Protein AF-A0A941ZIY6-F1 (afdb_monomer_lite)

Sequence (260 aa):
MGDARVDRNGGVALYDSGFYNIGVRPTAEDRGAGATDPWGNPLSYARQYLDKLRGNAVPDAFSINACRFEVPPPGCALGPNPETERVAVDGAFKTPTLRNVSLTRPYFHNGSRLTLEQVVDFYNRGGDRRGPDGDDTTGYVGPDAPNGSTSNLDPDIEVLRPVVEPNALTPKGLMEQQKADLVDFLRHALTDPRVACEQAPFDHPSLPIPNGHAGDRLNVADSDGDGDADDEFISLPAVGAAGRPPAQCLTHDDGSAVTM

Radius of gyration: 23.42 Å; chains: 1; bounding box: 56×56×60 Å

Secondary structure (DSSP, 8-state):
-EEEEE-TTS-EEEEETTEE--SSS-GGG-TTTTPBPTTS-BS-HHHHHHHHHTT---SS-----GGGSSSPPTTGGG---TTTPEEEE-S-EEPPP-TTGGGSPSBSTT--BSSHHHHHHHHHTTSS-BSTTS-B-SS--STTSGGG-S--S-TT------SS-TT-SS-----HHHHHHHHHIIIIIT--HHHHTT-TTS-B--EEEEEEESB-SS-B--SS-SSSPPEEEEEEPPB-TT-S-GGGSPBPTTS-B---

pLDDT: mean 81.32, std 14.45, range [41.91, 98.0]

Foldseek 3Di:
DWAWDQFPVRAIAIEDPQFFDLQQAFLQVDCQQFHADPVRATPFPRSLVLCVLVVHDHPDDDDDQLVPHPDRDDVSNSPDHSVPHHHLGRGGHGDDDLAQVQQDADDDPVRPRLALLVVLVCLQVQHNADDPVRAARNPDDDPPPVPSDSDSGRSPRHNADDPDDPDPPDSRHDDPVRSVVVRCCSFAVRYDLCQQQCAPPSFDAKDKDFPDAPDDPVDADDPVPPPDGHTDTDIDHGAYNHGHDQVRGGDGSVRHGHDD

Structure (mmCIF, N/CA/C/O backbone):
data_AF-A0A941ZIY6-F1
#
_entry.id   AF-A0A941ZIY6-F1
#
loop_
_atom_site.group_PDB
_atom_site.id
_atom_site.type_symbol
_atom_site.label_atom_id
_atom_site.label_alt_id
_atom_site.label_comp_id
_atom_site.label_asym_id
_atom_site.label_entity_id
_atom_site.label_seq_id
_atom_site.pdbx_PDB_ins_code
_atom_site.Cartn_x
_atom_site.Cartn_y
_atom_site.Cartn_z
_atom_site.occupancy
_atom_site.B_iso_or_equiv
_atom_site.auth_seq_id
_atom_site.auth_comp_id
_atom_site.auth_asym_id
_atom_site.auth_atom_id
_atom_site.pdbx_PDB_model_num
ATOM 1 N N . MET A 1 1 ? -3.550 2.450 -17.777 1.00 53.09 1 MET A N 1
ATOM 2 C CA . MET A 1 1 ? -2.987 1.215 -17.193 1.00 53.09 1 MET A CA 1
ATOM 3 C C . MET A 1 1 ? -1.575 1.051 -17.701 1.00 53.09 1 MET A C 1
ATOM 5 O O . MET A 1 1 ? -0.715 1.023 -16.851 1.00 53.09 1 MET A O 1
ATOM 9 N N . GLY A 1 2 ? -1.320 1.115 -19.013 1.00 57.03 2 GLY A N 1
ATOM 10 C CA . GLY A 1 2 ? -0.013 1.539 -19.537 1.00 57.03 2 GLY A CA 1
ATOM 11 C C . GLY A 1 2 ? 0.003 3.039 -19.876 1.00 57.03 2 GLY A C 1
ATOM 12 O O . GLY A 1 2 ? -1.014 3.545 -20.359 1.00 57.03 2 GLY A O 1
ATOM 13 N N . ASP A 1 3 ? 1.113 3.724 -19.614 1.00 60.62 3 ASP A N 1
ATOM 14 C CA . ASP A 1 3 ? 1.428 5.102 -20.034 1.00 60.62 3 ASP A CA 1
ATOM 15 C C . ASP A 1 3 ? 2.911 5.187 -20.443 1.00 60.62 3 ASP A C 1
ATOM 17 O O . ASP A 1 3 ? 3.673 4.267 -20.144 1.00 60.62 3 ASP A O 1
ATOM 21 N N . ALA A 1 4 ? 3.326 6.254 -21.124 1.00 59.94 4 ALA A N 1
ATOM 22 C CA . ALA A 1 4 ? 4.723 6.511 -21.469 1.00 59.94 4 ALA A CA 1
ATOM 23 C C . ALA A 1 4 ? 5.199 7.819 -20.829 1.00 59.94 4 ALA A C 1
ATOM 25 O O . ALA A 1 4 ? 4.575 8.865 -21.021 1.00 59.94 4 ALA A O 1
ATOM 26 N N . ARG A 1 5 ? 6.311 7.765 -20.088 1.00 58.03 5 ARG A N 1
ATOM 27 C CA . ARG A 1 5 ? 6.899 8.921 -19.392 1.00 58.03 5 ARG A CA 1
ATOM 28 C C . ARG A 1 5 ? 8.350 9.134 -19.781 1.00 58.03 5 ARG A C 1
ATOM 30 O O . ARG A 1 5 ? 9.043 8.184 -20.141 1.00 58.03 5 ARG A O 1
ATOM 37 N N . VAL A 1 6 ? 8.794 10.388 -19.681 1.00 56.03 6 VAL A N 1
ATOM 38 C CA . VAL A 1 6 ? 10.216 10.730 -19.752 1.00 56.03 6 VAL A CA 1
ATOM 39 C C . VAL A 1 6 ? 10.856 10.341 -18.422 1.00 56.03 6 VAL A C 1
ATOM 41 O O . VAL A 1 6 ? 10.459 10.846 -17.373 1.00 56.03 6 VAL A O 1
ATOM 44 N N . ASP A 1 7 ? 11.831 9.443 -18.458 1.00 56.16 7 ASP A N 1
ATOM 45 C CA . ASP A 1 7 ? 12.679 9.144 -17.317 1.00 56.16 7 ASP A CA 1
ATOM 46 C C . ASP A 1 7 ? 13.648 10.303 -17.028 1.00 56.16 7 ASP A C 1
ATOM 48 O O . ASP A 1 7 ? 13.812 11.252 -17.799 1.00 56.16 7 ASP A O 1
ATOM 52 N N . ARG A 1 8 ? 14.340 10.228 -15.894 1.00 44.03 8 ARG A N 1
ATOM 53 C CA . ARG A 1 8 ? 15.283 11.267 -15.461 1.00 44.03 8 ARG A CA 1
ATOM 54 C C . ARG A 1 8 ? 16.437 11.525 -16.446 1.00 44.03 8 ARG A C 1
ATOM 56 O O . ARG A 1 8 ? 17.032 12.600 -16.409 1.00 44.03 8 ARG A O 1
ATOM 63 N N . ASN A 1 9 ? 16.749 10.572 -17.323 1.00 49.22 9 ASN A N 1
ATOM 64 C CA . ASN A 1 9 ? 17.809 10.686 -18.324 1.00 49.22 9 ASN A CA 1
ATOM 65 C C . ASN A 1 9 ? 17.293 11.230 -19.668 1.00 49.22 9 ASN A C 1
ATOM 67 O O . ASN A 1 9 ? 18.065 11.335 -20.621 1.00 49.22 9 ASN A O 1
ATOM 71 N N . GLY A 1 10 ? 16.008 11.591 -19.753 1.00 55.28 10 GLY A N 1
ATOM 72 C CA . GLY A 1 10 ? 15.379 12.068 -20.981 1.00 55.28 10 GLY A CA 1
ATOM 73 C C . GLY A 1 10 ? 14.903 10.947 -21.910 1.00 55.28 10 GLY A C 1
ATOM 74 O O . GLY A 1 10 ? 14.491 11.238 -23.034 1.00 55.28 10 GLY A O 1
ATOM 75 N N . GLY A 1 11 ? 14.970 9.684 -21.479 1.00 61.47 11 GLY A N 1
ATOM 76 C CA . GLY A 1 11 ? 14.491 8.527 -22.233 1.00 61.47 11 GLY A CA 1
ATOM 77 C C . GLY A 1 11 ? 12.990 8.327 -22.047 1.00 61.47 11 GLY A C 1
ATOM 78 O O . GLY A 1 11 ? 12.477 8.496 -20.950 1.00 61.47 11 GLY A O 1
ATOM 79 N N . VAL A 1 12 ? 12.267 7.963 -23.105 1.00 66.19 12 VAL A N 1
ATOM 80 C CA . VAL A 1 12 ? 10.857 7.560 -22.980 1.00 66.19 12 VAL A CA 1
ATOM 81 C C . VAL A 1 12 ? 10.809 6.079 -22.616 1.00 66.19 12 VAL A C 1
ATOM 83 O O . VAL A 1 12 ? 11.546 5.275 -23.188 1.00 66.19 12 VAL A O 1
ATOM 86 N N . ALA A 1 13 ? 9.981 5.730 -21.636 1.00 73.56 13 ALA A N 1
ATOM 87 C CA . ALA A 1 13 ? 9.725 4.346 -21.273 1.00 73.56 13 ALA A CA 1
ATOM 88 C C . ALA A 1 13 ? 8.241 4.124 -20.979 1.00 73.56 13 ALA A C 1
ATOM 90 O O . ALA A 1 13 ? 7.529 5.045 -20.571 1.00 73.56 13 ALA A O 1
ATOM 91 N N . LEU A 1 14 ? 7.789 2.885 -21.165 1.00 76.75 14 LEU A N 1
ATOM 92 C CA . LEU A 1 14 ? 6.459 2.433 -20.776 1.00 76.75 14 LEU A CA 1
ATOM 93 C C . LEU A 1 14 ? 6.400 2.118 -19.281 1.00 76.75 14 LEU A C 1
ATOM 95 O O . LEU A 1 14 ? 7.325 1.530 -18.713 1.00 76.75 14 LEU A O 1
ATOM 99 N N . TYR A 1 15 ? 5.270 2.473 -18.677 1.00 74.94 15 TYR A N 1
ATOM 100 C CA . TYR A 1 15 ? 4.992 2.339 -17.253 1.00 74.94 15 TYR A CA 1
ATOM 101 C C . TYR A 1 15 ? 3.583 1.814 -17.003 1.00 74.94 15 TYR A C 1
ATOM 103 O O . TYR A 1 15 ? 2.627 2.222 -17.669 1.00 74.94 15 TYR A O 1
ATOM 111 N N . ASP A 1 16 ? 3.447 1.005 -15.956 1.00 75.88 16 ASP A N 1
ATOM 112 C CA . ASP A 1 16 ? 2.151 0.688 -15.368 1.00 75.88 16 ASP A CA 1
ATOM 113 C C . ASP A 1 16 ? 1.687 1.865 -14.494 1.00 75.88 16 ASP A C 1
ATOM 115 O O . ASP A 1 16 ? 2.165 2.074 -13.380 1.00 75.88 16 ASP A O 1
ATOM 119 N N . SER A 1 17 ? 0.768 2.691 -15.003 1.00 74.38 17 SER A N 1
ATOM 120 C CA . SER A 1 17 ? 0.379 3.938 -14.330 1.00 74.38 17 SER A CA 1
ATOM 121 C C . SER A 1 17 ? -0.168 3.670 -12.926 1.00 74.38 17 SER A C 1
ATOM 123 O O . SER A 1 17 ? -1.174 2.975 -12.765 1.00 74.38 17 SER A O 1
ATOM 125 N N . GLY A 1 18 ? 0.445 4.289 -11.915 1.00 74.19 18 GLY A N 1
ATOM 126 C CA . GLY A 1 18 ? 0.044 4.138 -10.516 1.00 74.19 18 GLY A CA 1
ATOM 127 C C . GLY A 1 18 ? 0.643 2.920 -9.807 1.00 74.19 18 GLY A C 1
ATOM 128 O O . GLY A 1 18 ? 0.322 2.724 -8.636 1.00 74.19 18 GLY A O 1
ATOM 129 N N . PHE A 1 19 ? 1.490 2.138 -10.482 1.00 79.44 19 PHE A N 1
ATOM 130 C CA . PHE A 1 19 ? 2.221 1.005 -9.924 1.00 79.44 19 PHE A CA 1
ATOM 131 C C . PHE A 1 19 ? 3.715 1.321 -9.912 1.00 79.44 19 PHE A C 1
ATOM 133 O O . PHE A 1 19 ? 4.287 1.685 -10.935 1.00 79.44 19 PHE A O 1
ATOM 140 N N . TYR A 1 20 ? 4.338 1.171 -8.746 1.00 78.62 20 TYR A N 1
ATOM 141 C CA . TYR A 1 20 ? 5.732 1.543 -8.529 1.00 78.62 20 TYR A CA 1
ATOM 142 C C . TYR A 1 20 ? 6.504 0.420 -7.844 1.00 78.62 20 TYR A C 1
ATOM 144 O O . TYR A 1 20 ? 6.025 -0.178 -6.873 1.00 78.62 20 TYR A O 1
ATOM 152 N N . ASN A 1 21 ? 7.707 0.126 -8.336 1.00 80.12 21 ASN A N 1
ATOM 153 C CA . ASN A 1 21 ? 8.650 -0.670 -7.568 1.00 80.12 21 ASN A CA 1
ATOM 154 C C . ASN A 1 21 ? 9.300 0.249 -6.531 1.00 80.12 21 ASN A C 1
ATOM 156 O O . ASN A 1 21 ? 10.160 1.064 -6.854 1.00 80.12 21 ASN A O 1
ATOM 160 N N . ILE A 1 22 ? 8.856 0.113 -5.284 1.00 81.50 22 ILE A N 1
ATOM 161 C CA . ILE A 1 22 ? 9.317 0.914 -4.142 1.00 81.50 22 ILE A CA 1
ATOM 162 C C . ILE A 1 22 ? 10.543 0.310 -3.435 1.00 81.50 22 ILE A C 1
ATOM 164 O O . ILE A 1 22 ? 10.934 0.771 -2.365 1.00 81.50 22 ILE A O 1
ATOM 168 N N . GLY A 1 23 ? 11.149 -0.738 -4.007 1.00 80.81 23 GLY A N 1
ATOM 169 C CA . GLY A 1 23 ? 12.408 -1.311 -3.528 1.00 80.81 23 GLY A CA 1
ATOM 170 C C . GLY A 1 23 ? 12.286 -2.114 -2.237 1.00 80.81 23 GLY A C 1
ATOM 171 O O . GLY A 1 23 ? 13.254 -2.207 -1.490 1.00 80.81 23 GLY A O 1
ATOM 172 N N . VAL A 1 24 ? 11.100 -2.645 -1.919 1.00 85.69 24 VAL A N 1
ATOM 173 C CA . VAL A 1 24 ? 10.852 -3.417 -0.680 1.00 85.69 24 VAL A CA 1
ATOM 174 C C . VAL A 1 24 ? 11.590 -4.751 -0.689 1.00 85.69 24 VAL A C 1
ATOM 176 O O . VAL A 1 24 ? 11.990 -5.248 0.360 1.00 85.69 24 VAL A O 1
ATOM 179 N N . ARG A 1 25 ? 11.759 -5.343 -1.869 1.00 81.00 25 ARG A N 1
ATOM 180 C CA . ARG A 1 25 ? 12.548 -6.545 -2.121 1.00 81.00 25 ARG A CA 1
ATOM 181 C C . ARG A 1 25 ? 13.186 -6.403 -3.502 1.00 81.00 25 ARG A C 1
ATOM 183 O O . ARG A 1 25 ? 12.635 -5.697 -4.347 1.00 81.00 25 ARG A O 1
ATOM 190 N N . PRO A 1 26 ? 14.316 -7.076 -3.757 1.00 75.94 26 PRO A N 1
ATOM 191 C CA . PRO A 1 26 ? 14.827 -7.172 -5.111 1.00 75.94 26 PRO A CA 1
ATOM 192 C C . PRO A 1 26 ? 13.803 -7.839 -6.031 1.00 75.94 26 PRO A C 1
ATOM 194 O O . PRO A 1 26 ? 13.164 -8.812 -5.631 1.00 75.94 26 PRO A O 1
ATOM 197 N N . THR A 1 27 ? 13.704 -7.351 -7.264 1.00 72.19 27 THR A N 1
ATOM 198 C CA . THR A 1 27 ? 12.727 -7.788 -8.279 1.00 72.19 27 THR A CA 1
ATOM 199 C C . THR A 1 27 ? 12.741 -9.311 -8.474 1.00 72.19 27 THR A C 1
ATOM 201 O O . THR A 1 27 ? 11.696 -9.946 -8.498 1.00 72.19 27 THR A O 1
ATOM 204 N N . ALA A 1 28 ? 13.926 -9.930 -8.492 1.00 71.06 28 ALA A N 1
ATOM 205 C CA . ALA A 1 28 ? 14.107 -11.384 -8.559 1.00 71.06 28 ALA A CA 1
ATOM 206 C C . ALA A 1 28 ? 13.381 -12.187 -7.472 1.00 71.06 28 ALA A C 1
ATOM 208 O O . ALA A 1 28 ? 12.997 -13.339 -7.669 1.00 71.06 28 ALA A O 1
ATOM 209 N N . GLU A 1 29 ? 13.279 -11.604 -6.281 1.00 77.19 29 GLU A N 1
ATOM 210 C CA . GLU A 1 29 ? 12.768 -12.253 -5.078 1.00 77.19 29 GLU A CA 1
ATOM 211 C C . GLU A 1 29 ? 11.321 -11.851 -4.783 1.00 77.19 29 GLU A C 1
ATOM 213 O O . GLU A 1 29 ? 10.719 -12.372 -3.841 1.00 77.19 29 GLU A O 1
ATOM 218 N N . ASP A 1 30 ? 10.767 -10.931 -5.571 1.00 79.19 30 ASP A N 1
ATOM 219 C CA . ASP A 1 30 ? 9.421 -10.410 -5.431 1.00 79.19 30 ASP A CA 1
ATOM 220 C C . ASP A 1 30 ? 8.593 -10.780 -6.656 1.00 79.19 30 ASP A C 1
ATOM 222 O O . ASP A 1 30 ? 8.624 -10.112 -7.682 1.00 79.19 30 ASP A O 1
ATOM 226 N N . ARG A 1 31 ? 7.816 -11.862 -6.553 1.00 77.06 31 ARG A N 1
ATOM 227 C CA . ARG A 1 31 ? 7.002 -12.335 -7.681 1.00 77.06 31 ARG A CA 1
ATOM 228 C C . ARG A 1 31 ? 5.942 -11.325 -8.130 1.00 77.06 31 ARG A C 1
ATOM 230 O O . ARG A 1 31 ? 5.482 -11.418 -9.260 1.00 77.06 31 ARG A O 1
ATOM 237 N N . GLY A 1 32 ? 5.535 -10.384 -7.275 1.00 74.38 32 GLY A N 1
ATOM 238 C CA . GLY A 1 32 ? 4.644 -9.302 -7.702 1.00 74.38 32 GLY A CA 1
ATOM 239 C C . GLY A 1 32 ? 5.360 -8.264 -8.570 1.00 74.38 32 GLY A C 1
ATOM 240 O O . GLY A 1 32 ? 4.713 -7.557 -9.342 1.00 74.38 32 GLY A O 1
ATOM 241 N N . ALA A 1 33 ? 6.692 -8.214 -8.495 1.00 76.69 33 ALA A N 1
ATOM 242 C CA . ALA A 1 33 ? 7.534 -7.334 -9.280 1.00 76.69 33 ALA A CA 1
ATOM 243 C C . ALA A 1 33 ? 8.011 -8.018 -10.570 1.00 76.69 33 ALA A C 1
ATOM 245 O O . ALA A 1 33 ? 9.100 -8.574 -10.658 1.00 76.69 33 ALA A O 1
ATOM 246 N N . GLY A 1 34 ? 7.147 -8.018 -11.578 1.00 71.06 34 GLY A N 1
ATOM 247 C CA . GLY A 1 34 ? 7.521 -8.360 -12.948 1.00 71.06 34 GLY A CA 1
ATOM 248 C C . GLY A 1 34 ? 7.816 -9.820 -13.211 1.00 71.06 34 GLY A C 1
ATOM 249 O O . GLY A 1 34 ? 8.538 -10.154 -14.156 1.00 71.06 34 GLY A O 1
ATOM 250 N N . ALA A 1 35 ? 7.206 -10.704 -12.425 1.00 76.19 35 ALA A N 1
ATOM 251 C CA . ALA A 1 35 ? 7.164 -12.112 -12.762 1.00 76.19 35 ALA A CA 1
ATOM 252 C C . ALA A 1 35 ? 6.255 -12.387 -13.968 1.00 76.19 35 ALA A C 1
ATOM 254 O O . ALA A 1 35 ? 5.449 -11.561 -14.412 1.00 76.19 35 ALA A O 1
ATOM 255 N N . THR A 1 36 ? 6.393 -13.603 -14.470 1.00 82.38 36 THR A N 1
ATOM 256 C CA . THR A 1 36 ? 5.435 -14.240 -15.359 1.00 82.38 36 THR A CA 1
ATOM 257 C C . THR A 1 36 ? 4.553 -15.196 -14.565 1.00 82.38 36 THR A C 1
ATOM 259 O O . THR A 1 36 ? 4.946 -15.733 -13.524 1.00 82.38 36 THR A O 1
ATOM 262 N N . ASP A 1 37 ? 3.339 -15.406 -15.054 1.00 83.50 37 ASP A N 1
ATOM 263 C CA . ASP A 1 37 ? 2.474 -16.471 -14.574 1.00 83.50 37 ASP A CA 1
ATOM 264 C C . ASP A 1 37 ? 3.031 -17.864 -14.976 1.00 83.50 37 ASP A C 1
ATOM 266 O O . ASP A 1 37 ? 3.973 -17.966 -15.775 1.00 83.50 37 ASP A O 1
ATOM 270 N N . PRO A 1 38 ? 2.472 -18.970 -14.446 1.00 87.50 38 PRO A N 1
ATOM 271 C CA 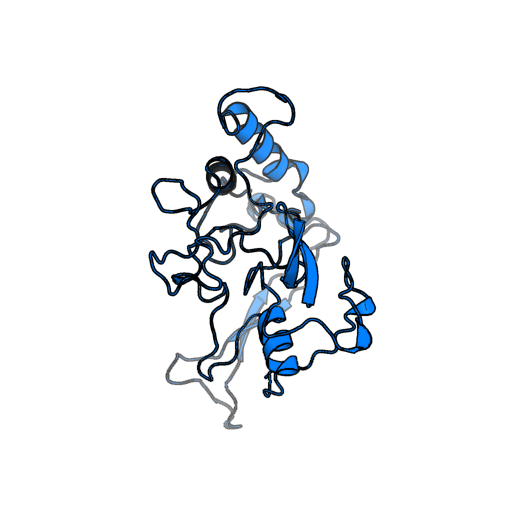. PRO A 1 38 ? 2.884 -20.328 -14.818 1.00 87.50 38 PRO A CA 1
ATOM 272 C C . PRO A 1 38 ? 2.738 -20.682 -16.309 1.00 87.50 38 PRO A C 1
ATOM 274 O O . PRO A 1 38 ? 3.273 -21.703 -16.738 1.00 87.50 38 PRO A O 1
ATOM 277 N N . TRP A 1 39 ? 2.019 -19.871 -17.088 1.00 86.75 39 TRP A N 1
ATOM 278 C CA . TRP A 1 39 ? 1.812 -20.039 -18.527 1.00 86.75 39 TRP A CA 1
ATOM 279 C C . TRP A 1 39 ? 2.747 -19.158 -19.368 1.00 86.75 39 TRP A C 1
ATOM 281 O O . TRP A 1 39 ? 2.703 -19.223 -20.595 1.00 86.75 39 TRP A O 1
ATOM 291 N N . GLY A 1 40 ? 3.628 -18.386 -18.726 1.00 83.44 40 GLY A N 1
ATOM 292 C CA . GLY A 1 40 ? 4.613 -17.532 -19.378 1.00 83.44 40 GLY A CA 1
ATOM 293 C C . GLY A 1 40 ? 4.118 -16.124 -19.707 1.00 83.44 40 GLY A C 1
ATOM 294 O O . GLY A 1 40 ? 4.875 -15.368 -20.312 1.00 83.44 40 GLY A O 1
ATOM 295 N N . ASN A 1 41 ? 2.905 -15.737 -19.303 1.00 84.31 41 ASN A N 1
ATOM 296 C CA . ASN A 1 41 ? 2.412 -14.381 -19.536 1.00 84.31 41 ASN A CA 1
ATOM 297 C C . ASN A 1 41 ? 2.966 -13.422 -18.476 1.00 84.31 41 ASN A C 1
ATOM 299 O O . ASN A 1 41 ? 2.956 -13.756 -17.288 1.00 84.31 41 ASN A O 1
ATOM 303 N N . PRO A 1 42 ? 3.426 -12.220 -18.850 1.00 81.50 42 PRO A N 1
ATOM 304 C CA . PRO A 1 42 ? 3.897 -11.248 -17.874 1.00 81.50 42 PRO A CA 1
ATOM 305 C C . PRO A 1 42 ? 2.747 -10.711 -17.013 1.00 81.50 42 PRO A C 1
ATOM 307 O O . PRO A 1 42 ? 1.676 -10.389 -17.521 1.00 81.50 42 PRO A O 1
ATOM 310 N N . LEU A 1 43 ? 2.993 -10.529 -15.713 1.00 80.81 43 LEU A N 1
ATOM 311 C CA . LEU A 1 43 ? 2.018 -9.920 -14.794 1.00 80.81 43 LEU A CA 1
ATOM 312 C C . LEU A 1 43 ? 1.907 -8.389 -14.947 1.00 80.81 43 LEU A C 1
ATOM 314 O O . LEU A 1 43 ? 1.005 -7.778 -14.383 1.00 80.81 43 LEU A O 1
ATOM 318 N N . SER A 1 44 ? 2.813 -7.759 -15.702 1.00 80.56 44 SER A N 1
ATOM 319 C CA . SER A 1 44 ? 2.799 -6.317 -15.985 1.00 80.56 44 SER A CA 1
ATOM 320 C C . SER A 1 44 ? 1.990 -5.983 -17.231 1.00 80.56 44 SER A C 1
ATOM 322 O O . SER A 1 44 ? 2.193 -6.584 -18.291 1.00 80.56 44 SER A O 1
ATOM 324 N N . TYR A 1 45 ? 1.144 -4.954 -17.134 1.00 82.62 45 TYR A N 1
ATOM 325 C CA . TYR A 1 45 ? 0.349 -4.482 -18.268 1.00 82.62 45 TYR A CA 1
ATOM 326 C C . TYR A 1 45 ? 1.223 -3.871 -19.365 1.00 82.62 45 TYR A C 1
ATOM 328 O O . TYR A 1 45 ? 0.918 -4.042 -20.543 1.00 82.62 45 TYR A O 1
ATOM 336 N N . ALA A 1 46 ? 2.318 -3.195 -19.017 1.00 81.75 46 ALA A N 1
ATOM 337 C CA . ALA A 1 46 ? 3.272 -2.640 -19.969 1.00 81.75 46 ALA A CA 1
ATOM 338 C C . ALA A 1 46 ? 3.943 -3.746 -20.798 1.00 81.75 46 ALA A C 1
ATOM 340 O O . ALA A 1 46 ? 3.991 -3.646 -22.025 1.00 81.75 46 ALA A O 1
ATOM 341 N N . ARG A 1 47 ? 4.388 -4.841 -20.161 1.00 82.81 47 ARG A N 1
ATOM 342 C CA . ARG A 1 47 ? 4.946 -6.000 -20.882 1.00 82.81 47 ARG A CA 1
ATOM 343 C C . ARG A 1 47 ? 3.888 -6.725 -21.713 1.00 82.81 47 ARG A C 1
ATOM 345 O O . ARG A 1 47 ? 4.144 -7.005 -22.881 1.00 82.81 47 ARG A O 1
ATOM 352 N N . GLN A 1 48 ? 2.686 -6.939 -21.171 1.00 86.94 48 GLN A N 1
ATOM 353 C CA . GLN A 1 48 ? 1.578 -7.489 -21.957 1.00 86.94 48 GLN A CA 1
ATOM 354 C C . GLN A 1 48 ? 1.231 -6.587 -23.152 1.00 86.94 48 GLN A C 1
ATOM 356 O O . GLN A 1 48 ? 0.927 -7.076 -24.235 1.00 86.94 48 GLN A O 1
ATOM 361 N N . TYR A 1 49 ? 1.295 -5.260 -23.014 1.00 86.75 49 TYR A N 1
ATOM 362 C CA . TYR A 1 49 ? 1.049 -4.357 -24.137 1.00 86.75 49 TYR A CA 1
ATOM 363 C C . TYR A 1 49 ? 2.089 -4.534 -25.242 1.00 86.75 49 TYR A C 1
ATOM 365 O O . TYR A 1 49 ? 1.709 -4.632 -26.408 1.00 86.75 49 TYR A O 1
ATOM 373 N N . LEU A 1 50 ? 3.372 -4.653 -24.892 1.00 86.06 50 LEU A N 1
ATOM 374 C CA . LEU A 1 50 ? 4.417 -4.947 -25.871 1.00 86.06 50 LEU A CA 1
ATOM 375 C C . LEU A 1 50 ? 4.206 -6.306 -26.548 1.00 86.06 50 LEU A C 1
ATOM 377 O O . LEU A 1 50 ? 4.294 -6.391 -27.770 1.00 86.06 50 LEU A O 1
ATOM 381 N N . ASP A 1 51 ? 3.853 -7.345 -25.792 1.00 87.69 51 ASP A N 1
ATOM 382 C CA . ASP A 1 51 ? 3.553 -8.667 -26.351 1.00 87.69 51 ASP A CA 1
ATOM 383 C C . ASP A 1 51 ? 2.352 -8.631 -27.300 1.00 87.69 51 ASP A C 1
ATOM 385 O O . ASP A 1 51 ? 2.400 -9.202 -28.391 1.00 87.69 51 ASP A O 1
ATOM 389 N N . LYS A 1 52 ? 1.315 -7.865 -26.956 1.00 88.31 52 LYS A N 1
ATOM 390 C CA . LYS A 1 52 ? 0.168 -7.621 -27.834 1.00 88.31 52 LYS A CA 1
ATOM 391 C C . LYS A 1 52 ? 0.570 -6.903 -29.127 1.00 88.31 52 LYS A C 1
ATOM 393 O O . LYS A 1 52 ? 0.059 -7.251 -30.189 1.00 88.31 52 LYS A O 1
ATOM 398 N N . LEU A 1 53 ? 1.489 -5.933 -29.069 1.00 87.06 53 LEU A N 1
ATOM 399 C CA . LEU A 1 53 ? 2.023 -5.253 -30.260 1.00 87.06 53 LEU A CA 1
ATOM 400 C C . LEU A 1 53 ? 2.891 -6.178 -31.128 1.00 87.06 53 LEU A C 1
ATOM 402 O O . LEU A 1 53 ? 2.908 -6.016 -32.346 1.00 87.06 53 LEU A O 1
ATOM 406 N N . ARG A 1 54 ? 3.546 -7.184 -30.532 1.00 88.62 54 ARG A N 1
ATOM 407 C CA . ARG A 1 54 ? 4.239 -8.271 -31.256 1.00 88.62 54 ARG A CA 1
ATOM 408 C C . ARG A 1 54 ? 3.283 -9.296 -31.878 1.00 88.62 54 ARG A C 1
ATOM 410 O O . ARG A 1 54 ? 3.726 -10.177 -32.608 1.00 88.62 54 ARG A O 1
ATOM 417 N N . GLY A 1 55 ? 1.980 -9.183 -31.614 1.00 88.25 55 GLY A N 1
ATOM 418 C CA . GLY A 1 55 ? 0.956 -10.110 -32.096 1.00 88.25 55 GLY A CA 1
ATOM 419 C C . GLY A 1 55 ? 0.759 -11.346 -31.215 1.00 88.25 55 GLY A C 1
ATOM 420 O O . GLY A 1 55 ? 0.064 -12.273 -31.631 1.00 88.25 55 GLY A O 1
ATOM 421 N N . ASN A 1 56 ? 1.334 -11.371 -30.010 1.00 88.50 56 ASN A N 1
ATOM 422 C CA . ASN A 1 56 ? 1.119 -12.452 -29.055 1.00 88.50 56 ASN A CA 1
ATOM 423 C C . ASN A 1 56 ? -0.263 -12.323 -28.398 1.00 88.50 56 ASN A C 1
ATOM 425 O O . ASN A 1 56 ? -0.784 -11.223 -28.187 1.00 88.50 56 ASN A O 1
ATOM 429 N N . ALA A 1 57 ? -0.855 -13.465 -28.049 1.00 87.19 57 ALA A N 1
ATOM 430 C CA . ALA A 1 57 ? -2.037 -13.490 -27.200 1.00 87.19 57 ALA A CA 1
ATOM 431 C C . ALA A 1 57 ? -1.651 -13.069 -25.777 1.00 87.19 57 ALA A C 1
ATOM 433 O O . ALA A 1 57 ? -0.620 -13.497 -25.267 1.00 87.19 57 ALA A O 1
ATOM 434 N N . VAL A 1 58 ? -2.491 -12.251 -25.146 1.00 88.75 58 VAL A N 1
ATOM 435 C CA . VAL A 1 58 ? -2.319 -11.820 -23.755 1.00 88.75 58 VAL A CA 1
ATOM 436 C C . VAL A 1 58 ? -3.574 -12.156 -22.952 1.00 88.75 58 VAL A C 1
ATOM 438 O O . VAL A 1 58 ? -4.672 -12.096 -23.516 1.00 88.75 58 VAL A O 1
ATOM 441 N N . PRO A 1 59 ? -3.432 -12.539 -21.672 1.00 86.38 59 PRO A N 1
ATOM 442 C CA . PRO A 1 59 ? -4.555 -12.974 -20.847 1.00 86.38 59 PRO A CA 1
ATOM 443 C C . PRO A 1 59 ? -5.516 -11.824 -20.519 1.00 86.38 59 PRO A C 1
ATOM 445 O O . PRO A 1 59 ? -6.728 -12.040 -20.486 1.00 86.38 59 PRO A O 1
ATOM 448 N N . ASP A 1 60 ? -5.001 -10.602 -20.332 1.00 84.56 60 ASP A N 1
ATOM 449 C CA . ASP A 1 60 ? -5.817 -9.464 -19.917 1.00 84.56 60 ASP A CA 1
ATOM 450 C C . ASP A 1 60 ? -6.400 -8.680 -21.099 1.00 84.56 60 ASP A C 1
ATOM 452 O O . ASP A 1 60 ? -5.726 -8.285 -22.058 1.00 84.56 60 ASP A O 1
ATOM 456 N N . ALA A 1 61 ? -7.693 -8.374 -21.003 1.00 84.69 61 ALA A N 1
ATOM 457 C CA . ALA A 1 61 ? -8.386 -7.544 -21.976 1.00 84.69 61 ALA A CA 1
ATOM 458 C C . ALA A 1 61 ? -8.193 -6.053 -21.656 1.00 84.69 61 ALA A C 1
ATOM 460 O O . ALA A 1 61 ? -8.862 -5.492 -20.791 1.00 84.69 61 ALA A O 1
ATOM 461 N N . PHE A 1 62 ? -7.318 -5.377 -22.404 1.00 82.69 62 PHE A N 1
ATOM 462 C CA . PHE A 1 62 ? -7.130 -3.925 -22.305 1.00 82.69 62 PHE A CA 1
ATOM 463 C C . PHE A 1 62 ? -7.110 -3.225 -23.672 1.00 82.69 62 PHE A C 1
ATOM 465 O O . PHE A 1 62 ? -6.656 -3.768 -24.688 1.00 82.69 62 PHE A O 1
ATOM 472 N N . SER A 1 63 ? -7.590 -1.978 -23.683 1.00 81.81 63 SER A N 1
ATOM 473 C CA . SER A 1 63 ? -7.546 -1.064 -24.828 1.00 81.81 63 SER A CA 1
ATOM 474 C C . SER A 1 63 ? -6.691 0.145 -24.475 1.00 81.81 63 SER A C 1
ATOM 476 O O . SER A 1 63 ? -7.018 0.899 -23.559 1.00 81.81 63 SER A O 1
ATOM 478 N N . ILE A 1 64 ? -5.604 0.339 -25.215 1.00 82.56 64 ILE A N 1
ATOM 479 C CA . ILE A 1 64 ? -4.646 1.420 -24.995 1.00 82.56 64 ILE A CA 1
ATOM 480 C C . ILE A 1 64 ? -4.691 2.365 -26.191 1.00 82.56 64 ILE A C 1
ATOM 482 O O . ILE A 1 64 ? -4.676 1.930 -27.339 1.00 82.56 64 ILE A O 1
ATOM 486 N N . ASN A 1 65 ? -4.742 3.665 -25.908 1.00 85.50 65 ASN A N 1
ATOM 487 C CA . ASN A 1 65 ? -4.580 4.709 -26.910 1.00 85.50 65 ASN A CA 1
ATOM 488 C C . ASN A 1 65 ? -3.266 5.440 -26.631 1.00 85.50 65 ASN A C 1
ATOM 490 O O . ASN A 1 65 ? -3.227 6.321 -25.774 1.00 85.50 65 ASN A O 1
ATOM 494 N N . ALA A 1 66 ? -2.210 5.082 -27.361 1.00 85.12 66 ALA A N 1
ATOM 495 C CA . ALA A 1 66 ? -0.887 5.668 -27.167 1.00 85.12 66 ALA A CA 1
ATOM 496 C C . ALA A 1 66 ? -0.834 7.173 -27.498 1.00 85.12 66 ALA A C 1
ATOM 498 O O . ALA A 1 66 ? 0.051 7.877 -27.028 1.00 85.12 66 ALA A O 1
ATOM 499 N N . CYS A 1 67 ? -1.813 7.716 -28.234 1.00 85.94 67 CYS A N 1
ATOM 500 C CA . CYS A 1 67 ? -1.929 9.164 -28.444 1.00 85.94 67 CYS A CA 1
ATOM 501 C C . CYS A 1 67 ? -2.402 9.924 -27.195 1.00 85.94 67 CYS A C 1
ATOM 503 O O . CYS A 1 67 ? -2.425 11.152 -27.208 1.00 85.94 67 CYS A O 1
ATOM 505 N N . ARG A 1 68 ? -2.827 9.215 -26.142 1.00 85.81 68 ARG A N 1
ATOM 506 C CA . ARG A 1 68 ? -3.189 9.791 -24.840 1.00 85.81 68 ARG A CA 1
ATOM 507 C C . ARG A 1 68 ? -2.114 9.592 -23.776 1.00 85.81 68 ARG A C 1
ATOM 509 O O . ARG A 1 68 ? -2.386 9.888 -22.616 1.00 85.81 68 ARG A O 1
ATOM 516 N N . PHE A 1 69 ? -0.951 9.067 -24.148 1.00 84.94 69 PHE A N 1
ATOM 517 C CA . PHE A 1 69 ? 0.164 8.987 -23.217 1.00 84.94 69 PHE A CA 1
ATOM 518 C C . PHE A 1 69 ? 0.641 10.382 -22.825 1.00 84.94 69 PHE A C 1
ATOM 520 O O . PHE A 1 69 ? 0.485 11.331 -23.596 1.00 84.94 69 PHE A O 1
ATOM 527 N N . GLU A 1 70 ? 1.222 10.494 -21.633 1.00 80.75 70 GLU A N 1
ATOM 528 C CA . GLU A 1 70 ? 1.867 11.723 -21.166 1.00 80.75 70 GLU A CA 1
ATOM 529 C C . GLU A 1 70 ? 2.937 12.181 -22.167 1.00 80.75 70 GLU A C 1
ATOM 531 O O . GLU A 1 70 ? 3.031 13.367 -22.490 1.00 80.75 70 GLU A O 1
ATOM 536 N N . VAL A 1 71 ? 3.654 11.214 -22.748 1.00 80.88 71 VAL A N 1
ATOM 537 C CA . VAL A 1 71 ? 4.560 11.411 -23.880 1.00 80.88 71 VAL A CA 1
ATOM 538 C C . VAL A 1 71 ? 4.125 10.525 -25.056 1.00 80.88 71 VAL A C 1
ATOM 540 O O . VAL A 1 71 ? 4.496 9.352 -25.122 1.00 80.88 71 VAL A O 1
ATOM 543 N N . PRO A 1 72 ? 3.331 11.046 -26.009 1.00 81.12 72 PRO A N 1
ATOM 544 C CA . PRO A 1 72 ? 2.894 10.265 -27.163 1.00 81.12 72 PRO A CA 1
ATOM 545 C C . PRO A 1 72 ? 4.073 9.876 -28.073 1.00 81.12 72 PRO A C 1
ATOM 547 O O . PRO A 1 72 ? 4.858 10.753 -28.450 1.00 81.12 72 PRO A O 1
ATOM 550 N N . PRO A 1 73 ? 4.190 8.605 -28.504 1.00 78.94 73 PRO A N 1
ATOM 551 C CA . PRO A 1 73 ? 5.242 8.202 -29.429 1.00 78.94 73 PRO A CA 1
ATOM 552 C C . PRO A 1 73 ? 5.000 8.776 -30.840 1.00 78.94 73 PRO A C 1
ATOM 554 O O . PRO A 1 73 ? 3.849 9.035 -31.223 1.00 78.94 73 PRO A O 1
ATOM 557 N N . PRO A 1 74 ? 6.055 8.951 -31.662 1.00 80.06 74 PRO A N 1
ATOM 558 C CA . PRO A 1 74 ? 5.904 9.328 -33.065 1.00 80.06 74 PRO A CA 1
ATOM 559 C C . PRO A 1 74 ? 4.990 8.340 -33.798 1.00 80.06 74 PRO A C 1
ATOM 561 O O . PRO A 1 74 ? 5.231 7.138 -33.787 1.00 80.06 74 PRO A O 1
ATOM 564 N N . GLY A 1 75 ? 3.926 8.834 -34.437 1.00 80.62 75 GLY A N 1
ATOM 565 C CA . GLY A 1 75 ? 2.949 7.951 -35.081 1.00 80.62 75 GLY A CA 1
ATOM 566 C C . GLY A 1 75 ? 2.092 7.163 -34.086 1.00 80.62 75 GLY A C 1
ATOM 567 O O . GLY A 1 75 ? 1.738 6.026 -34.370 1.00 80.62 75 GLY A O 1
ATOM 568 N N . CYS A 1 76 ? 1.724 7.775 -32.955 1.00 81.50 76 CYS A N 1
ATOM 569 C CA . CYS A 1 76 ? 0.978 7.196 -31.828 1.00 81.50 76 CYS A CA 1
ATOM 570 C C . CYS A 1 76 ? -0.240 6.307 -32.157 1.00 81.50 76 CYS A C 1
ATOM 572 O O . CYS A 1 76 ? -0.630 5.491 -31.328 1.00 81.50 76 CYS A O 1
ATOM 574 N N . ALA A 1 77 ? -0.829 6.409 -33.351 1.00 80.56 77 ALA A N 1
ATOM 575 C CA . ALA A 1 77 ? -1.857 5.479 -33.822 1.00 80.56 77 ALA A CA 1
ATOM 576 C C . ALA A 1 77 ? -1.349 4.028 -33.969 1.00 80.56 77 ALA A C 1
ATOM 578 O O . ALA A 1 77 ? -2.141 3.096 -33.865 1.00 80.56 77 ALA A O 1
ATOM 579 N N . LEU A 1 78 ? -0.046 3.842 -34.200 1.00 76.81 78 LEU A N 1
ATOM 580 C CA . LEU A 1 78 ? 0.621 2.542 -34.318 1.00 76.81 78 LEU A CA 1
ATOM 581 C C . LEU A 1 78 ? 1.096 1.990 -32.963 1.00 76.81 78 LEU A C 1
ATOM 583 O O . LEU A 1 78 ? 1.430 0.813 -32.873 1.00 76.81 78 LEU A O 1
ATOM 587 N N . GLY A 1 79 ? 1.088 2.814 -31.912 1.00 79.12 79 GLY A N 1
ATOM 588 C CA . GLY A 1 79 ? 1.702 2.477 -30.628 1.00 79.12 79 GLY A CA 1
ATOM 589 C C . GLY A 1 79 ? 3.235 2.615 -30.628 1.00 79.12 79 GLY A C 1
ATOM 590 O O . GLY A 1 79 ? 3.826 2.986 -31.644 1.00 79.12 79 GLY A O 1
ATOM 591 N N . PRO A 1 80 ? 3.881 2.380 -29.473 1.00 82.62 80 PRO A N 1
ATOM 592 C CA . PRO A 1 80 ? 5.339 2.341 -29.352 1.00 82.62 80 PRO A CA 1
ATOM 593 C C . PRO A 1 80 ? 5.932 1.144 -30.113 1.00 82.62 80 PRO A C 1
ATOM 595 O O . PRO A 1 80 ? 5.236 0.172 -30.400 1.00 82.62 80 PRO A O 1
ATOM 598 N N . ASN A 1 81 ? 7.230 1.187 -30.424 1.00 82.81 81 ASN A N 1
ATOM 599 C CA . ASN A 1 81 ? 7.905 0.061 -31.072 1.00 82.81 81 ASN A CA 1
ATOM 600 C C . ASN A 1 81 ? 8.282 -1.009 -30.028 1.00 82.81 81 ASN A C 1
ATOM 602 O O . ASN A 1 81 ? 9.176 -0.753 -29.220 1.00 82.81 81 ASN A O 1
ATOM 606 N N . PRO A 1 82 ? 7.692 -2.219 -30.059 1.00 82.06 82 PRO A N 1
ATOM 607 C CA . PRO A 1 82 ? 7.951 -3.234 -29.041 1.00 82.06 82 PRO A CA 1
ATOM 608 C C . PRO A 1 82 ? 9.382 -3.779 -29.025 1.00 82.06 82 PRO A C 1
ATOM 610 O O . PRO A 1 82 ? 9.770 -4.410 -28.046 1.00 82.06 82 PRO A O 1
ATOM 613 N N . GLU A 1 83 ? 10.177 -3.538 -30.066 1.00 81.69 83 GLU A N 1
ATOM 614 C CA . GLU A 1 83 ? 11.568 -4.003 -30.140 1.00 81.69 83 GLU A CA 1
ATOM 615 C C . GLU A 1 83 ? 12.574 -3.004 -29.554 1.00 81.69 83 GLU A C 1
ATOM 617 O O . GLU A 1 83 ? 13.715 -3.364 -29.278 1.00 81.69 83 GLU A O 1
ATOM 622 N N . THR A 1 84 ? 12.178 -1.741 -29.379 1.00 76.19 84 THR A N 1
ATOM 623 C CA . THR A 1 84 ? 13.085 -0.673 -28.919 1.00 76.19 84 THR A CA 1
ATOM 624 C C . THR A 1 84 ? 12.580 0.068 -27.691 1.00 76.19 84 THR A C 1
ATOM 626 O O . THR A 1 84 ? 13.357 0.770 -27.050 1.00 76.19 84 THR A O 1
ATOM 629 N N . GLU A 1 85 ? 11.290 -0.037 -27.379 1.00 76.62 85 GLU A N 1
ATOM 630 C CA . GLU A 1 85 ? 10.698 0.653 -26.243 1.00 76.62 85 GLU A CA 1
ATOM 631 C C . GLU A 1 85 ? 11.117 -0.012 -24.930 1.00 76.62 85 GLU A C 1
ATOM 633 O O . GLU A 1 85 ? 10.941 -1.216 -24.726 1.00 76.62 85 GLU A O 1
ATOM 638 N N . ARG A 1 86 ? 11.654 0.791 -24.013 1.00 73.19 86 ARG A N 1
ATOM 639 C CA . ARG A 1 86 ? 12.000 0.336 -22.669 1.00 73.19 86 ARG A CA 1
ATOM 640 C C . ARG A 1 86 ? 10.735 0.245 -21.813 1.00 73.19 86 ARG A C 1
ATOM 642 O O . ARG A 1 86 ? 9.898 1.139 -21.845 1.00 73.19 86 ARG A O 1
ATOM 649 N N . VAL A 1 87 ? 10.639 -0.784 -20.973 1.00 72.69 87 VAL A N 1
ATOM 650 C CA . VAL A 1 87 ? 9.714 -0.808 -19.825 1.00 72.69 87 VAL A CA 1
ATOM 651 C C . VAL A 1 87 ? 10.507 -0.406 -18.589 1.00 72.69 87 VAL A C 1
ATOM 653 O O . VAL A 1 87 ? 11.549 -1.004 -18.315 1.00 72.69 87 VAL A O 1
ATOM 656 N N . ALA A 1 88 ? 10.073 0.640 -17.893 1.00 63.56 88 ALA A N 1
ATOM 657 C CA . ALA A 1 88 ? 10.827 1.192 -16.767 1.00 63.56 88 ALA A CA 1
ATOM 658 C C . ALA A 1 88 ? 10.380 0.669 -15.399 1.00 63.56 88 ALA A C 1
ATOM 660 O O . ALA A 1 88 ? 11.211 0.607 -14.499 1.00 63.56 88 ALA A O 1
ATOM 661 N N . VAL A 1 89 ? 9.112 0.278 -15.256 1.00 64.06 89 VAL A N 1
ATOM 662 C CA . VAL A 1 89 ? 8.599 -0.458 -14.094 1.00 64.06 89 VAL A CA 1
ATOM 663 C C . VAL A 1 89 ? 7.781 -1.617 -14.635 1.00 64.06 89 VAL A C 1
ATOM 665 O O . VAL A 1 89 ? 6.770 -1.408 -15.304 1.00 64.06 89 VAL A O 1
ATOM 668 N N . ASP A 1 90 ? 8.251 -2.835 -14.400 1.00 63.53 90 ASP A N 1
ATOM 669 C CA . ASP A 1 90 ? 7.782 -4.021 -15.116 1.00 63.53 90 ASP A CA 1
ATOM 670 C C . ASP A 1 90 ? 6.966 -4.998 -14.272 1.00 63.53 90 ASP A C 1
ATOM 672 O O . ASP A 1 90 ? 6.907 -6.179 -14.588 1.00 63.53 90 ASP A O 1
ATOM 676 N N . GLY A 1 91 ? 6.282 -4.482 -13.259 1.00 60.28 91 GLY A N 1
ATOM 677 C CA . GLY A 1 91 ? 5.450 -5.201 -12.307 1.00 60.28 91 GLY A CA 1
ATOM 678 C C . GLY A 1 91 ? 5.761 -4.653 -10.925 1.00 60.28 91 GLY A C 1
ATOM 679 O O . GLY A 1 91 ? 6.916 -4.456 -10.550 1.00 60.28 91 GLY A O 1
ATOM 680 N N . ALA A 1 92 ? 4.716 -4.256 -10.221 1.00 73.56 92 ALA A N 1
ATOM 681 C CA . ALA A 1 92 ? 4.855 -3.343 -9.109 1.00 73.56 92 ALA A CA 1
ATOM 682 C C . ALA A 1 92 ? 3.572 -3.297 -8.287 1.00 73.56 92 ALA A C 1
ATOM 684 O O . ALA A 1 92 ? 2.578 -3.954 -8.597 1.00 73.56 92 ALA A O 1
ATOM 685 N N . PHE A 1 93 ? 3.586 -2.488 -7.234 1.00 81.25 93 PHE A N 1
ATOM 686 C CA . PHE A 1 93 ? 2.456 -2.346 -6.336 1.00 81.25 93 PHE A CA 1
ATOM 687 C C . PHE A 1 93 ? 1.842 -0.970 -6.494 1.00 81.25 93 PHE A C 1
ATOM 689 O O . PHE A 1 93 ? 2.536 0.034 -6.672 1.00 81.25 93 PHE A O 1
ATOM 696 N N . LYS A 1 94 ? 0.513 -0.929 -6.428 1.00 83.88 94 LYS A N 1
ATOM 697 C CA . LYS A 1 94 ? -0.207 0.333 -6.405 1.00 83.88 94 LYS A CA 1
ATOM 698 C C . LYS A 1 94 ? 0.190 1.113 -5.156 1.00 83.88 94 LYS A C 1
ATOM 700 O O . LYS A 1 94 ? 0.125 0.562 -4.057 1.00 83.88 94 LYS A O 1
ATOM 705 N N . THR A 1 95 ? 0.525 2.392 -5.309 1.00 83.00 95 THR A N 1
ATOM 706 C CA . THR A 1 95 ? 0.796 3.253 -4.150 1.00 83.00 95 THR A CA 1
ATOM 707 C C . THR A 1 95 ? -0.457 3.343 -3.272 1.00 83.00 95 THR A C 1
ATOM 709 O O . THR A 1 95 ? -1.508 3.783 -3.759 1.00 83.00 95 THR A O 1
ATOM 712 N N . PRO A 1 96 ? -0.396 2.915 -1.997 1.00 87.62 96 PRO A N 1
ATOM 713 C CA . PRO A 1 96 ? -1.538 2.999 -1.101 1.00 87.62 96 PRO A CA 1
ATOM 714 C C . PRO A 1 96 ? -1.790 4.450 -0.674 1.00 87.62 96 PRO A C 1
ATOM 716 O O . PRO A 1 96 ? -0.907 5.306 -0.712 1.00 87.62 96 PRO A O 1
ATOM 719 N N . THR A 1 97 ? -3.011 4.728 -0.222 1.00 92.00 97 THR A N 1
ATOM 720 C CA . THR A 1 97 ? -3.293 5.957 0.532 1.00 92.00 97 THR A CA 1
ATOM 721 C C . THR A 1 97 ? -2.605 5.903 1.898 1.00 92.00 97 THR A C 1
ATOM 723 O O . THR A 1 97 ? -2.498 4.834 2.491 1.00 92.00 97 THR A O 1
ATOM 726 N N . LEU A 1 98 ? -2.176 7.059 2.412 1.00 95.56 98 LEU A N 1
ATOM 727 C CA . LEU A 1 98 ? -1.580 7.180 3.750 1.00 95.56 98 LEU A CA 1
ATOM 728 C C . LEU A 1 98 ? -2.590 7.605 4.830 1.00 95.56 98 LEU A C 1
ATOM 730 O O . LEU A 1 98 ? -2.227 7.766 5.992 1.00 95.56 98 LEU A O 1
ATOM 734 N N . ARG A 1 99 ? -3.867 7.795 4.475 1.00 96.31 99 ARG A N 1
ATOM 735 C CA . ARG A 1 99 ? -4.921 8.048 5.472 1.00 96.31 99 ARG A CA 1
ATOM 736 C C . ARG A 1 99 ? -5.113 6.814 6.348 1.00 96.31 99 ARG A C 1
ATOM 738 O O . ARG A 1 99 ? -5.254 5.715 5.819 1.00 96.31 99 ARG A O 1
ATOM 745 N N . ASN A 1 100 ? -5.169 7.021 7.661 1.00 97.06 100 ASN A N 1
ATOM 746 C CA . ASN A 1 100 ? -5.269 5.984 8.690 1.00 97.06 100 ASN A CA 1
ATOM 747 C C . ASN A 1 100 ? -4.128 4.958 8.661 1.00 97.06 100 ASN A C 1
ATOM 749 O O . ASN A 1 100 ? -4.290 3.857 9.178 1.00 97.06 100 ASN A O 1
ATOM 753 N N . VAL A 1 101 ? -2.972 5.302 8.083 1.00 97.12 101 VAL A N 1
ATOM 754 C CA . VAL A 1 101 ? -1.853 4.361 7.916 1.00 97.12 101 VAL A CA 1
ATOM 755 C C . VAL A 1 101 ? -1.360 3.788 9.250 1.00 97.12 101 VAL A C 1
ATOM 757 O O . VAL A 1 101 ? -0.928 2.643 9.319 1.00 97.12 101 VAL A O 1
ATOM 760 N N . SER A 1 102 ? -1.489 4.525 10.353 1.00 97.06 102 SER A N 1
ATOM 761 C CA . SER A 1 102 ? -1.128 4.010 11.680 1.00 97.06 102 SER A CA 1
ATOM 762 C C . SER A 1 102 ? -1.994 2.834 12.158 1.00 97.06 102 SER A C 1
ATOM 764 O O . SER A 1 102 ? -1.568 2.091 13.033 1.00 97.06 102 SER A O 1
ATOM 766 N N . LEU A 1 103 ? -3.182 2.627 11.574 1.00 96.75 103 LEU A N 1
ATOM 767 C CA . LEU A 1 103 ? -4.134 1.584 11.979 1.00 96.75 103 LEU A CA 1
ATOM 768 C C . LEU A 1 103 ? -4.000 0.290 11.163 1.00 96.75 103 LEU A C 1
ATOM 770 O O . LEU A 1 103 ? -4.721 -0.671 11.414 1.00 96.75 103 LEU A O 1
ATOM 774 N N . THR A 1 104 ? -3.116 0.260 10.162 1.00 95.69 104 THR A N 1
ATOM 775 C CA . THR A 1 104 ? -3.082 -0.805 9.144 1.00 95.69 104 THR A CA 1
ATOM 776 C C . THR A 1 104 ? -1.785 -1.603 9.147 1.00 95.69 104 THR A C 1
ATOM 778 O O . THR A 1 104 ? -1.378 -2.107 8.102 1.00 95.69 104 THR A O 1
ATOM 781 N N . ARG A 1 105 ? -1.095 -1.699 10.290 1.00 94.88 105 ARG A N 1
ATOM 782 C CA . ARG A 1 105 ? 0.080 -2.575 10.402 1.00 94.88 105 ARG A CA 1
ATOM 783 C C . ARG A 1 105 ? -0.314 -4.045 10.144 1.00 94.88 105 ARG A C 1
ATOM 785 O O . ARG A 1 105 ? -1.405 -4.449 10.554 1.00 94.88 105 ARG A O 1
ATOM 792 N N . PRO A 1 106 ? 0.567 -4.876 9.558 1.00 96.81 106 PRO A N 1
ATOM 793 C CA . PRO A 1 106 ? 1.925 -4.566 9.096 1.00 96.81 106 PRO A CA 1
ATOM 794 C C . PRO A 1 106 ? 1.971 -3.837 7.736 1.00 96.81 106 PRO A C 1
ATOM 796 O O . PRO A 1 106 ? 0.999 -3.812 6.991 1.00 96.81 106 PRO A O 1
ATOM 799 N N . TYR A 1 107 ? 3.126 -3.253 7.408 1.00 95.88 107 TYR A N 1
ATOM 800 C CA . TYR A 1 107 ? 3.348 -2.383 6.250 1.00 95.88 107 TYR A CA 1
ATOM 801 C C . TYR A 1 107 ? 4.050 -3.064 5.071 1.00 95.88 107 TYR A C 1
ATOM 803 O O . TYR A 1 107 ? 4.733 -4.080 5.222 1.00 95.88 107 TYR A O 1
ATOM 811 N N . PHE A 1 108 ? 3.940 -2.403 3.911 1.00 92.88 108 PHE A N 1
ATOM 812 C CA . PHE A 1 108 ? 4.288 -2.891 2.572 1.00 92.88 108 PHE A CA 1
ATOM 813 C C . PHE A 1 108 ? 3.416 -4.056 2.102 1.00 92.88 108 PHE A C 1
ATOM 815 O O . PHE A 1 108 ? 2.699 -4.682 2.875 1.00 92.88 108 PHE A O 1
ATOM 822 N N . HIS A 1 109 ? 3.483 -4.362 0.807 1.00 89.44 109 HIS A N 1
ATOM 823 C CA . HIS A 1 109 ? 2.687 -5.428 0.188 1.00 89.44 109 HIS A CA 1
ATOM 824 C C . HIS A 1 109 ? 2.998 -6.825 0.734 1.00 89.44 109 HIS A C 1
ATOM 826 O O . HIS A 1 109 ? 2.209 -7.745 0.552 1.00 89.44 109 HIS A O 1
ATOM 832 N N . ASN A 1 110 ? 4.143 -6.988 1.395 1.00 89.31 110 ASN A N 1
ATOM 833 C CA . ASN A 1 110 ? 4.586 -8.244 1.986 1.00 89.31 110 ASN A CA 1
ATOM 834 C C . ASN A 1 110 ? 4.525 -8.256 3.524 1.00 89.31 110 ASN A C 1
ATOM 836 O O . ASN A 1 110 ? 4.992 -9.219 4.129 1.00 89.31 110 ASN A O 1
ATOM 840 N N . GLY A 1 111 ? 4.019 -7.193 4.163 1.00 93.25 111 GLY A N 1
ATOM 841 C CA . GLY A 1 111 ? 3.929 -7.107 5.624 1.00 93.25 111 GLY A CA 1
ATOM 842 C C . GLY A 1 111 ? 5.282 -7.119 6.351 1.00 93.25 111 GLY A C 1
ATOM 843 O O . GLY A 1 111 ? 5.350 -7.499 7.517 1.00 93.25 111 GLY A O 1
ATOM 844 N N . SER A 1 112 ? 6.380 -6.753 5.683 1.00 92.50 112 SER A N 1
ATOM 845 C CA . SER A 1 112 ? 7.742 -6.922 6.219 1.00 92.50 112 SER A CA 1
ATOM 846 C C . SER A 1 112 ? 8.179 -5.877 7.251 1.00 92.50 112 SER A C 1
ATOM 848 O O . SER A 1 112 ? 9.296 -5.976 7.769 1.00 92.50 112 SER A O 1
ATOM 850 N N . ARG A 1 113 ? 7.353 -4.866 7.544 1.00 96.06 113 ARG A N 1
ATOM 851 C CA . ARG A 1 113 ? 7.603 -3.872 8.601 1.00 96.06 113 ARG A CA 1
ATOM 852 C C . ARG A 1 113 ? 6.399 -3.792 9.527 1.00 96.06 113 ARG A C 1
ATOM 854 O O . ARG A 1 113 ? 5.263 -3.829 9.072 1.00 96.06 113 ARG A O 1
ATOM 861 N N . LEU A 1 114 ? 6.645 -3.671 10.822 1.00 96.69 114 LEU A N 1
ATOM 862 C CA . LEU A 1 114 ? 5.601 -3.650 11.847 1.00 96.69 114 LEU A CA 1
ATOM 863 C C . LEU A 1 114 ? 5.228 -2.234 12.284 1.00 96.69 114 LEU A C 1
ATOM 865 O O . LEU A 1 114 ? 4.116 -2.039 12.764 1.00 96.69 114 LEU A O 1
ATOM 869 N N . THR A 1 115 ? 6.144 -1.275 12.125 1.00 98.00 115 THR A N 1
ATOM 870 C CA . THR A 1 115 ? 5.965 0.104 12.596 1.00 98.00 115 THR A CA 1
ATOM 871 C C . THR A 1 115 ? 6.326 1.128 11.520 1.00 98.00 115 THR A C 1
ATOM 873 O O . THR A 1 115 ? 7.101 0.841 10.598 1.00 98.00 115 THR A O 1
ATOM 876 N N . LEU A 1 116 ? 5.769 2.330 11.643 1.00 97.81 116 LEU A N 1
ATOM 877 C CA . LEU A 1 116 ? 6.030 3.467 10.767 1.00 97.81 116 LEU A CA 1
ATOM 878 C C . LEU A 1 116 ? 7.485 3.931 10.857 1.00 97.81 116 LEU A C 1
ATOM 880 O O . LEU A 1 116 ? 8.046 4.329 9.839 1.00 97.81 116 LEU A O 1
ATOM 884 N N . GLU A 1 117 ? 8.137 3.809 12.017 1.00 97.44 117 GLU A N 1
ATOM 885 C CA . GLU A 1 117 ? 9.573 4.083 12.160 1.00 97.44 117 GLU A CA 1
ATOM 886 C C . GLU A 1 117 ? 10.385 3.201 11.213 1.00 97.44 117 GLU A C 1
ATOM 888 O O . GLU A 1 117 ? 11.242 3.695 10.486 1.00 97.44 117 GLU A O 1
ATOM 893 N N . GLN A 1 118 ? 10.067 1.904 11.145 1.00 96.56 118 GLN A N 1
ATOM 894 C CA . GLN A 1 118 ? 10.768 0.980 10.256 1.00 96.56 118 GLN A CA 1
ATOM 895 C C . GLN A 1 118 ? 10.514 1.283 8.770 1.00 96.56 118 GLN A C 1
ATOM 897 O O . GLN A 1 118 ? 11.380 1.025 7.930 1.00 96.56 118 GLN A O 1
ATOM 902 N N . VAL A 1 119 ? 9.335 1.817 8.430 1.00 95.44 119 VAL A N 1
ATOM 903 C CA . VAL A 1 119 ? 9.015 2.284 7.071 1.00 95.44 119 VAL A CA 1
ATOM 904 C C . VAL A 1 119 ? 9.825 3.534 6.730 1.00 95.44 119 VAL A C 1
ATOM 906 O O . VAL A 1 119 ? 10.432 3.600 5.660 1.00 95.44 119 VAL A O 1
ATOM 909 N N . VAL A 1 120 ? 9.880 4.508 7.639 1.00 94.69 120 VAL A N 1
ATOM 910 C CA . VAL A 1 120 ? 10.660 5.736 7.451 1.00 94.69 120 VAL A CA 1
ATOM 911 C C . VAL A 1 120 ? 12.150 5.418 7.361 1.00 94.69 120 VAL A C 1
ATOM 913 O O . VAL A 1 120 ? 12.800 5.887 6.433 1.00 94.69 120 VAL A O 1
ATOM 916 N N . ASP A 1 121 ? 12.687 4.565 8.235 1.00 93.00 121 ASP A N 1
ATOM 917 C CA . ASP A 1 121 ? 14.084 4.121 8.183 1.00 93.00 121 ASP A CA 1
ATOM 918 C C . ASP A 1 121 ? 14.416 3.408 6.869 1.00 93.00 121 ASP A C 1
ATOM 920 O O . ASP A 1 121 ? 15.493 3.611 6.304 1.00 93.00 121 ASP A O 1
ATOM 924 N N . PHE A 1 122 ? 13.486 2.602 6.349 1.00 91.25 122 PHE A N 1
ATOM 925 C CA . PHE A 1 122 ? 13.639 1.941 5.057 1.00 91.25 122 PHE A CA 1
ATOM 926 C C . PHE A 1 122 ? 13.817 2.952 3.916 1.00 91.25 122 PHE A C 1
ATOM 928 O O . PHE A 1 122 ? 14.785 2.848 3.162 1.00 91.25 122 PHE A O 1
ATOM 935 N N . TYR A 1 123 ? 12.954 3.965 3.813 1.00 89.12 123 TYR A N 1
ATOM 936 C CA . TYR A 1 123 ? 13.106 5.001 2.785 1.00 89.12 123 TY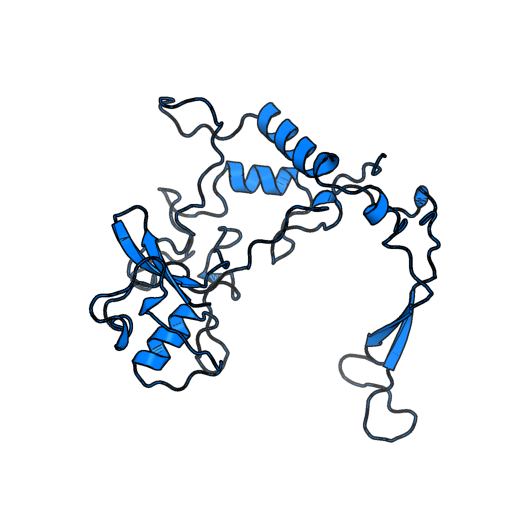R A CA 1
ATOM 937 C C . TYR A 1 123 ? 14.293 5.931 3.071 1.00 89.12 123 TYR A C 1
ATOM 939 O O . TYR A 1 123 ? 14.955 6.400 2.145 1.00 89.12 123 TYR A O 1
ATOM 947 N N . ASN A 1 124 ? 14.641 6.148 4.341 1.00 88.19 124 ASN A N 1
ATOM 948 C CA . ASN A 1 124 ? 15.777 6.981 4.729 1.00 88.19 124 ASN A CA 1
ATOM 949 C C . ASN A 1 124 ? 17.137 6.387 4.337 1.00 88.19 124 ASN A C 1
ATOM 951 O O . ASN A 1 124 ? 18.117 7.116 4.218 1.00 88.19 124 ASN A O 1
ATOM 955 N N . ARG A 1 125 ? 17.206 5.071 4.107 1.00 83.44 125 ARG A N 1
ATOM 956 C CA . ARG A 1 125 ? 18.370 4.414 3.491 1.00 83.44 125 ARG A CA 1
ATOM 957 C C . ARG A 1 125 ? 18.192 4.112 2.002 1.00 83.44 125 ARG A C 1
ATOM 959 O O . ARG A 1 125 ? 19.071 3.500 1.405 1.00 83.44 125 ARG A O 1
ATOM 966 N N . GLY A 1 126 ? 17.073 4.529 1.407 1.00 77.62 126 GLY A N 1
ATOM 967 C CA . GLY A 1 126 ? 16.795 4.359 -0.017 1.00 77.62 126 GLY A CA 1
ATOM 968 C C . GLY A 1 126 ? 16.255 2.981 -0.421 1.00 77.62 126 GLY A C 1
ATOM 969 O O . GLY A 1 126 ? 16.361 2.601 -1.579 1.00 77.62 126 GLY A O 1
ATOM 970 N N . GLY A 1 127 ? 15.677 2.221 0.507 1.00 81.25 127 GLY A N 1
ATOM 971 C CA . GLY A 1 127 ? 15.102 0.904 0.228 1.00 81.25 127 GLY A CA 1
ATOM 972 C C . GLY A 1 127 ? 16.115 -0.248 0.190 1.00 81.25 127 GLY A C 1
ATOM 973 O O . GLY A 1 127 ? 17.282 -0.083 0.554 1.00 81.25 127 GLY A O 1
ATOM 974 N N . ASP A 1 128 ? 15.668 -1.448 -0.199 1.00 77.62 128 ASP A N 1
ATOM 975 C CA . ASP A 1 128 ? 16.466 -2.688 -0.231 1.00 77.62 128 ASP A CA 1
ATOM 976 C C . ASP A 1 128 ? 17.292 -2.796 -1.518 1.00 77.62 128 ASP A C 1
ATOM 978 O O . ASP A 1 128 ? 17.079 -3.673 -2.355 1.00 77.62 128 ASP A O 1
ATOM 982 N N . ARG A 1 129 ? 18.265 -1.889 -1.654 1.00 73.56 129 ARG A N 1
ATOM 983 C CA . ARG A 1 129 ? 19.250 -1.903 -2.742 1.00 73.56 129 ARG A CA 1
ATOM 984 C C . ARG A 1 129 ? 20.457 -2.794 -2.419 1.00 73.56 129 ARG A C 1
ATOM 986 O O . ARG A 1 129 ? 20.789 -3.019 -1.253 1.00 73.56 129 ARG A O 1
ATOM 993 N N . ARG A 1 130 ? 21.111 -3.317 -3.455 1.00 65.69 130 ARG A N 1
ATOM 994 C CA . ARG A 1 130 ? 22.282 -4.209 -3.413 1.00 65.69 130 ARG A CA 1
ATOM 995 C C . ARG A 1 130 ? 23.434 -3.631 -4.249 1.00 65.69 130 ARG A C 1
ATOM 997 O O . ARG A 1 130 ? 23.257 -2.699 -5.029 1.00 65.69 130 ARG A O 1
ATOM 1004 N N . GLY A 1 131 ? 24.624 -4.208 -4.078 1.00 59.81 131 GLY A N 1
ATOM 1005 C CA . GLY A 1 131 ? 25.823 -3.879 -4.856 1.00 59.81 131 GLY A CA 1
ATOM 1006 C C . GLY A 1 131 ? 26.680 -2.732 -4.286 1.00 59.81 131 GLY A C 1
ATOM 1007 O O . GLY A 1 131 ? 26.250 -2.053 -3.355 1.00 59.81 131 GLY A O 1
ATOM 1008 N N . PRO A 1 132 ? 27.907 -2.531 -4.814 1.00 49.62 132 PRO A N 1
ATOM 1009 C CA . PRO A 1 132 ? 28.872 -1.548 -4.302 1.00 49.62 132 PRO A CA 1
ATOM 1010 C C . PRO A 1 132 ? 28.391 -0.099 -4.413 1.00 49.62 132 PRO A C 1
ATOM 1012 O O . PRO A 1 132 ? 28.657 0.701 -3.521 1.00 49.62 132 PRO A O 1
ATOM 1015 N N . ASP A 1 133 ? 27.654 0.202 -5.482 1.00 53.19 133 ASP A N 1
ATOM 1016 C CA . ASP A 1 133 ? 27.112 1.536 -5.756 1.00 53.19 133 ASP A CA 1
ATOM 1017 C C . ASP A 1 133 ? 25.695 1.711 -5.192 1.00 53.19 133 ASP A C 1
ATOM 1019 O O . ASP A 1 133 ? 25.138 2.802 -5.224 1.00 53.19 133 ASP A O 1
ATOM 1023 N N . GLY A 1 134 ? 25.114 0.640 -4.637 1.00 56.59 134 GLY A N 1
ATOM 1024 C CA . GLY A 1 134 ? 23.799 0.681 -4.013 1.00 56.59 134 GLY A CA 1
ATOM 1025 C C . GLY A 1 134 ? 22.660 0.984 -4.980 1.00 56.59 134 GLY A C 1
ATOM 1026 O O . GLY A 1 134 ? 21.639 1.449 -4.507 1.00 56.59 134 GLY A O 1
ATOM 1027 N N . ASP A 1 135 ? 22.806 0.720 -6.281 1.00 58.00 135 ASP A N 1
ATOM 1028 C CA . ASP A 1 135 ? 21.774 0.975 -7.300 1.00 58.00 135 ASP A CA 1
ATOM 1029 C C . ASP A 1 135 ? 21.060 -0.303 -7.781 1.00 58.00 135 ASP A C 1
ATOM 1031 O O . ASP A 1 135 ? 20.042 -0.219 -8.475 1.00 58.00 135 ASP A O 1
ATOM 1035 N N . ASP A 1 136 ? 21.547 -1.495 -7.402 1.00 60.50 136 ASP A N 1
ATOM 1036 C CA . ASP A 1 136 ? 20.963 -2.761 -7.854 1.00 60.50 136 ASP A CA 1
ATOM 1037 C C . ASP A 1 136 ? 19.719 -3.132 -7.043 1.00 60.50 136 ASP A C 1
ATOM 1039 O O . ASP A 1 136 ? 19.779 -3.405 -5.844 1.00 60.50 136 ASP A O 1
ATOM 1043 N N . THR A 1 137 ? 18.574 -3.167 -7.715 1.00 63.66 137 THR A N 1
ATOM 1044 C CA . THR A 1 137 ? 17.283 -3.592 -7.145 1.00 63.66 137 THR A CA 1
ATOM 1045 C C . THR A 1 137 ? 16.703 -4.806 -7.855 1.00 63.66 137 THR A C 1
ATOM 1047 O O . THR A 1 137 ? 15.591 -5.247 -7.561 1.00 63.66 137 THR A O 1
ATOM 1050 N N . THR A 1 138 ? 17.448 -5.377 -8.796 1.00 62.50 138 THR A N 1
ATOM 1051 C CA . THR A 1 138 ? 17.064 -6.611 -9.479 1.00 62.50 138 THR A CA 1
ATOM 1052 C C . THR A 1 138 ? 17.397 -7.814 -8.613 1.00 62.50 138 THR A C 1
ATOM 1054 O O . THR A 1 138 ? 16.630 -8.769 -8.587 1.00 62.50 138 THR A O 1
ATOM 1057 N N . GLY A 1 139 ? 18.483 -7.741 -7.836 1.00 55.12 139 GLY A N 1
ATOM 1058 C CA . GLY A 1 139 ? 18.977 -8.864 -7.044 1.00 55.12 139 GLY A CA 1
ATOM 1059 C C . GLY A 1 139 ? 19.751 -9.897 -7.866 1.00 55.12 139 GLY A C 1
ATOM 1060 O O . GLY A 1 139 ? 20.139 -10.919 -7.298 1.00 55.12 139 GLY A O 1
ATOM 1061 N N . TYR A 1 140 ? 20.006 -9.615 -9.150 1.00 48.50 140 TYR A N 1
ATOM 1062 C CA . TYR A 1 140 ? 20.819 -10.414 -10.062 1.00 48.50 140 TYR A CA 1
ATOM 1063 C C . TYR A 1 140 ? 22.011 -9.591 -10.562 1.00 48.50 140 TYR A C 1
ATOM 1065 O O . TYR A 1 140 ? 21.856 -8.608 -11.276 1.00 48.50 140 TYR A O 1
ATOM 1073 N N . VAL A 1 141 ? 23.227 -10.048 -10.269 1.00 48.06 141 VAL A N 1
ATOM 1074 C CA . VAL A 1 141 ? 24.425 -9.613 -10.998 1.00 48.06 141 VAL A CA 1
ATOM 1075 C C . VAL A 1 141 ? 24.554 -10.466 -12.259 1.00 48.06 141 VAL A C 1
ATOM 1077 O O . VAL A 1 141 ? 24.909 -11.640 -12.166 1.00 48.06 141 VAL A O 1
ATOM 1080 N N . GLY A 1 142 ? 24.268 -9.904 -13.437 1.00 46.72 142 GLY A N 1
ATOM 1081 C CA . GLY A 1 142 ? 24.507 -10.604 -14.700 1.00 46.72 142 GLY A CA 1
ATOM 1082 C C . GLY A 1 142 ? 23.921 -9.937 -15.953 1.00 46.72 142 GLY A C 1
ATOM 1083 O O . GLY A 1 142 ? 23.073 -9.054 -15.843 1.00 46.72 142 GLY A O 1
ATOM 1084 N N . PRO A 1 143 ? 24.353 -10.375 -17.152 1.00 41.91 143 PRO A N 1
ATOM 1085 C CA . PRO A 1 143 ? 23.831 -9.926 -18.453 1.00 41.91 143 PRO A CA 1
ATOM 1086 C C . PRO A 1 143 ? 22.334 -10.220 -18.669 1.00 41.91 143 PRO A C 1
ATOM 1088 O O . PRO A 1 143 ? 21.756 -9.721 -19.629 1.00 41.91 143 PRO A O 1
ATOM 1091 N N . ASP A 1 144 ? 21.717 -10.988 -17.770 1.00 43.09 144 ASP A N 1
ATOM 1092 C CA . ASP A 1 144 ? 20.296 -11.342 -17.780 1.00 43.09 144 ASP A CA 1
ATOM 1093 C C . ASP A 1 144 ? 19.404 -10.291 -17.087 1.00 43.09 144 ASP A C 1
ATOM 1095 O O . ASP A 1 144 ? 18.187 -10.467 -17.008 1.00 43.09 144 ASP A O 1
ATOM 1099 N N . ALA A 1 145 ? 19.981 -9.196 -16.573 1.00 48.72 145 ALA A N 1
ATOM 1100 C CA . ALA A 1 145 ? 19.202 -8.069 -16.073 1.00 48.72 145 ALA A CA 1
ATOM 1101 C C . ALA A 1 145 ? 18.347 -7.486 -17.221 1.00 48.72 145 ALA A C 1
ATOM 1103 O O . ALA A 1 145 ? 18.904 -7.139 -18.273 1.00 48.72 145 ALA A O 1
ATOM 1104 N N . PRO A 1 146 ? 17.012 -7.366 -17.063 1.00 42.44 146 PRO A N 1
ATOM 1105 C CA . PRO A 1 146 ? 16.150 -6.847 -18.117 1.00 42.44 146 PRO A CA 1
ATOM 1106 C C . PRO A 1 146 ? 16.667 -5.494 -18.626 1.00 42.44 146 PRO A C 1
ATOM 1108 O O . PRO A 1 146 ? 16.890 -4.564 -17.853 1.00 42.44 146 PRO A O 1
ATOM 1111 N N . ASN A 1 147 ? 16.876 -5.385 -19.940 1.00 46.56 147 ASN A N 1
ATOM 1112 C CA . ASN A 1 147 ? 17.345 -4.172 -20.625 1.00 46.56 147 ASN A CA 1
ATOM 1113 C C . ASN A 1 147 ? 18.767 -3.694 -20.255 1.00 46.56 147 ASN A C 1
ATOM 1115 O O . ASN A 1 147 ? 19.104 -2.541 -20.521 1.00 46.56 147 ASN A O 1
ATOM 1119 N N . GLY A 1 148 ? 19.606 -4.539 -19.642 1.00 47.56 148 GLY A N 1
ATOM 1120 C CA . GLY A 1 148 ? 20.983 -4.180 -19.272 1.00 47.56 148 GLY A CA 1
ATOM 1121 C C . GLY A 1 148 ? 21.087 -3.114 -18.172 1.00 47.56 148 GLY A C 1
ATOM 1122 O O . GLY A 1 148 ? 22.173 -2.592 -17.925 1.00 47.56 148 GLY A O 1
ATOM 1123 N N . SER A 1 149 ? 19.970 -2.786 -17.515 1.00 54.78 149 SER A N 1
ATOM 1124 C CA . SER A 1 149 ? 19.933 -1.907 -16.350 1.00 54.78 149 SER A CA 1
ATOM 1125 C C . SER A 1 149 ? 20.022 -2.749 -15.083 1.00 54.78 149 SER A C 1
ATOM 1127 O O . SER A 1 149 ? 19.305 -3.733 -14.936 1.00 54.78 149 SER A O 1
ATOM 1129 N N . THR A 1 150 ? 20.879 -2.358 -14.143 1.00 57.03 150 THR A N 1
ATOM 1130 C CA . THR A 1 150 ? 21.000 -3.025 -12.838 1.00 57.03 150 THR A CA 1
ATOM 1131 C C . THR A 1 150 ? 19.816 -2.732 -11.914 1.00 57.03 150 THR A C 1
ATOM 1133 O O . THR A 1 150 ? 19.761 -3.269 -10.813 1.00 57.03 150 THR A O 1
ATOM 1136 N N . SER A 1 151 ? 18.852 -1.903 -12.330 1.00 63.91 151 SER A N 1
ATOM 1137 C CA . SER A 1 151 ? 17.755 -1.461 -11.475 1.00 63.91 151 SER A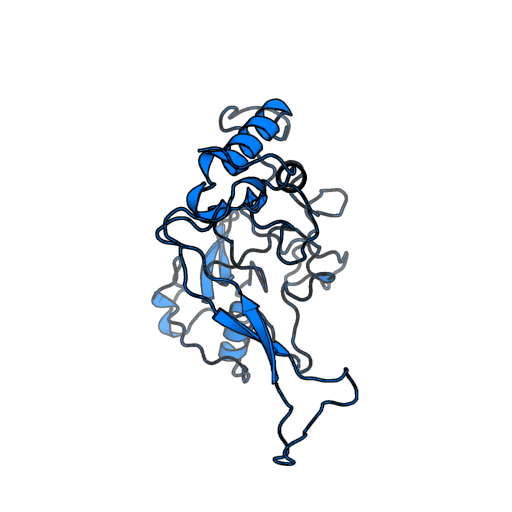 CA 1
ATOM 1138 C C . SER A 1 151 ? 16.410 -1.487 -12.192 1.00 63.91 151 SER A C 1
ATOM 1140 O O . SER A 1 151 ? 16.259 -0.955 -13.288 1.00 63.91 151 SER A O 1
ATOM 1142 N N . ASN A 1 152 ? 15.419 -2.061 -11.516 1.00 64.69 152 ASN A N 1
ATOM 1143 C CA . ASN A 1 152 ? 13.997 -1.945 -11.847 1.00 64.69 152 ASN A CA 1
ATOM 1144 C C . ASN A 1 152 ? 13.269 -1.126 -10.766 1.00 64.69 152 ASN A C 1
ATOM 1146 O O . ASN A 1 152 ? 12.067 -1.258 -10.555 1.00 64.69 152 ASN A O 1
ATOM 1150 N N . LEU A 1 153 ? 14.025 -0.331 -10.007 1.00 72.31 153 LEU A N 1
ATOM 1151 C CA . LEU A 1 153 ? 13.470 0.602 -9.048 1.00 72.31 153 LEU A CA 1
ATOM 1152 C C . LEU A 1 153 ? 12.863 1.774 -9.797 1.00 72.31 153 LEU A C 1
ATOM 1154 O O . LEU A 1 153 ? 13.433 2.242 -10.786 1.00 72.31 153 LEU A O 1
ATOM 1158 N N . ASP A 1 154 ? 11.744 2.278 -9.289 1.00 72.69 154 ASP A N 1
ATOM 1159 C CA . ASP A 1 154 ? 11.213 3.513 -9.830 1.00 72.69 154 ASP A CA 1
ATOM 1160 C C . ASP A 1 154 ? 12.241 4.660 -9.671 1.00 72.69 154 ASP A C 1
ATOM 1162 O O . ASP A 1 154 ? 12.827 4.812 -8.591 1.00 72.69 154 ASP A O 1
ATOM 1166 N N . PRO A 1 155 ? 12.499 5.450 -10.732 1.00 67.44 155 PRO A N 1
ATOM 1167 C CA . PRO A 1 155 ? 13.515 6.501 -10.713 1.00 67.44 155 PRO A CA 1
ATOM 1168 C C . PRO A 1 155 ? 13.249 7.617 -9.693 1.00 67.44 155 PRO A C 1
ATOM 1170 O O . PRO A 1 155 ? 14.197 8.316 -9.330 1.00 67.44 155 PRO A O 1
ATOM 1173 N N . ASP A 1 156 ? 12.008 7.779 -9.226 1.00 69.12 156 ASP A N 1
ATOM 1174 C CA . ASP A 1 156 ? 11.635 8.770 -8.214 1.00 69.12 156 ASP A CA 1
ATOM 1175 C C . ASP A 1 156 ? 11.850 8.256 -6.778 1.00 69.12 156 ASP A C 1
ATOM 1177 O O . ASP A 1 156 ? 11.756 9.023 -5.815 1.00 69.12 156 ASP A O 1
ATOM 1181 N N . ILE A 1 157 ? 12.169 6.968 -6.592 1.00 73.88 157 ILE A N 1
ATOM 1182 C CA . ILE A 1 157 ? 12.529 6.438 -5.275 1.00 73.88 157 ILE A CA 1
ATOM 1183 C C . ILE A 1 157 ? 13.963 6.841 -4.969 1.00 73.88 157 ILE A C 1
ATOM 1185 O O . ILE A 1 157 ? 14.926 6.261 -5.463 1.00 73.88 157 ILE A O 1
ATOM 1189 N N . GLU A 1 158 ? 14.111 7.814 -4.079 1.00 72.31 158 GLU A N 1
ATOM 1190 C CA . GLU A 1 158 ? 15.390 8.282 -3.560 1.00 72.31 158 GLU A CA 1
ATOM 1191 C C . GLU A 1 158 ? 15.478 8.119 -2.038 1.00 72.31 158 GLU A C 1
ATOM 1193 O O . GLU A 1 158 ? 14.499 7.839 -1.347 1.00 72.31 158 GLU A O 1
ATOM 1198 N N . VAL A 1 159 ? 16.685 8.311 -1.504 1.00 78.00 159 VAL A N 1
ATOM 1199 C CA . VAL A 1 159 ? 16.861 8.553 -0.068 1.00 78.00 159 VAL A CA 1
ATOM 1200 C C . VAL A 1 159 ? 16.043 9.783 0.324 1.00 78.00 159 VAL A C 1
ATOM 1202 O O . VAL A 1 159 ? 16.100 10.800 -0.367 1.00 78.00 159 VAL A O 1
ATOM 1205 N N . LEU A 1 160 ? 15.315 9.715 1.440 1.00 80.38 160 LEU A N 1
ATOM 1206 C CA . LEU A 1 160 ? 14.574 10.866 1.960 1.00 80.38 160 LEU A CA 1
ATOM 1207 C C . LEU A 1 160 ? 15.525 12.041 2.227 1.00 80.38 160 LEU A C 1
ATOM 1209 O O . LEU A 1 160 ? 16.452 11.937 3.031 1.00 80.38 160 LEU A O 1
ATOM 1213 N N . ARG A 1 161 ? 15.285 13.172 1.558 1.00 74.44 161 ARG A N 1
ATOM 1214 C CA . ARG A 1 161 ? 16.075 14.401 1.706 1.00 74.44 161 ARG A CA 1
ATOM 1215 C C . ARG A 1 161 ? 15.261 15.468 2.437 1.00 74.44 161 ARG A C 1
ATOM 1217 O O . ARG A 1 161 ? 14.065 15.604 2.171 1.00 74.44 161 ARG A O 1
ATOM 1224 N N . PRO A 1 162 ? 15.880 16.259 3.327 1.00 70.44 162 PRO A N 1
ATOM 1225 C CA . PRO A 1 162 ? 15.212 17.418 3.897 1.00 70.44 162 PRO A CA 1
ATOM 1226 C C . PRO A 1 162 ? 14.928 18.463 2.806 1.00 70.44 162 PRO A C 1
ATOM 1228 O O . PRO A 1 162 ? 15.717 18.644 1.882 1.00 70.44 162 PRO A O 1
ATOM 1231 N N . VAL A 1 163 ? 13.816 19.194 2.941 1.00 65.12 163 VAL A N 1
ATOM 1232 C CA . VAL A 1 163 ? 13.381 20.252 1.997 1.00 65.12 163 VAL A CA 1
ATOM 1233 C C . VAL A 1 163 ? 14.371 21.433 1.939 1.00 65.12 163 VAL A C 1
ATOM 1235 O O . VAL A 1 163 ? 14.300 22.278 1.050 1.00 65.12 163 VAL A O 1
ATOM 1238 N N . VAL A 1 164 ? 15.336 21.482 2.859 1.00 61.84 164 VAL A N 1
ATOM 1239 C CA . VAL A 1 164 ? 16.340 22.538 2.970 1.00 61.84 164 VAL A CA 1
ATOM 1240 C C . VAL A 1 164 ? 17.715 21.877 2.966 1.00 61.84 164 VAL A C 1
ATOM 1242 O O . VAL A 1 164 ? 18.092 21.290 3.966 1.00 61.84 164 VAL A O 1
ATOM 1245 N N . GLU A 1 165 ? 18.391 21.862 1.816 1.00 55.03 165 GLU A N 1
ATOM 1246 C CA . GLU A 1 165 ? 19.847 22.048 1.648 1.00 55.03 165 GLU A CA 1
ATOM 1247 C C . GLU A 1 165 ? 20.213 21.822 0.161 1.00 55.03 165 GLU A C 1
ATOM 1249 O O . GLU A 1 165 ? 20.570 20.710 -0.236 1.00 55.03 165 GLU A O 1
ATOM 1254 N N . PRO A 1 166 ? 20.164 22.864 -0.693 1.00 53.16 166 PRO A N 1
ATOM 1255 C CA . PRO A 1 166 ? 20.503 22.751 -2.116 1.00 53.16 166 PRO A CA 1
ATOM 1256 C C . PRO A 1 166 ? 21.964 22.357 -2.402 1.00 53.16 166 PRO A C 1
ATOM 1258 O O . PRO A 1 166 ? 22.279 22.056 -3.546 1.00 53.16 166 PRO A O 1
ATOM 1261 N N . ASN A 1 167 ? 22.855 22.377 -1.397 1.00 51.84 167 ASN A N 1
ATOM 1262 C CA . ASN A 1 167 ? 24.310 22.257 -1.577 1.00 51.84 167 ASN A CA 1
ATOM 1263 C C . ASN A 1 167 ? 25.033 21.400 -0.513 1.00 51.84 167 ASN A C 1
ATOM 1265 O O . ASN A 1 167 ? 26.248 21.531 -0.340 1.00 51.84 167 ASN A O 1
ATOM 1269 N N . ALA A 1 168 ? 24.343 20.512 0.210 1.00 56.84 168 ALA A N 1
ATOM 1270 C CA . ALA A 1 168 ? 25.040 19.587 1.104 1.00 56.84 168 ALA A CA 1
ATOM 1271 C C . ALA A 1 168 ? 25.813 18.532 0.286 1.00 56.84 168 ALA A C 1
ATOM 1273 O O . ALA A 1 168 ? 25.230 17.634 -0.320 1.00 56.84 168 ALA A O 1
ATOM 1274 N N . LEU A 1 169 ? 27.146 18.639 0.275 1.00 55.41 169 LEU A N 1
ATOM 1275 C CA . LEU A 1 169 ? 28.088 17.655 -0.275 1.00 55.41 169 LEU A CA 1
ATOM 1276 C C . LEU A 1 169 ? 28.115 16.380 0.592 1.00 55.41 169 LEU A C 1
ATOM 1278 O O . LEU A 1 169 ? 29.104 16.099 1.261 1.00 55.41 169 LEU A O 1
ATOM 1282 N N . THR A 1 170 ? 27.002 15.649 0.658 1.00 55.41 170 THR A N 1
ATOM 1283 C CA . THR A 1 170 ? 26.856 14.219 1.019 1.00 55.41 170 THR A CA 1
ATOM 1284 C C . THR A 1 170 ? 25.358 13.879 1.064 1.00 55.41 170 THR A C 1
ATOM 1286 O O . THR A 1 170 ? 24.565 14.723 1.487 1.00 55.41 170 THR A O 1
ATOM 1289 N N . PRO A 1 171 ? 24.921 12.665 0.675 1.00 56.66 171 PRO A N 1
ATOM 1290 C CA . PRO A 1 171 ? 23.536 12.249 0.859 1.00 56.66 171 PRO A CA 1
ATOM 1291 C C . PRO A 1 171 ? 23.319 11.944 2.342 1.00 56.66 171 PRO A C 1
ATOM 1293 O O . PRO A 1 171 ? 23.462 10.810 2.791 1.00 56.66 171 PRO A O 1
ATOM 1296 N N . LYS A 1 172 ? 23.032 12.975 3.136 1.00 64.25 172 LYS A N 1
ATOM 1297 C CA . LYS A 1 172 ? 22.571 12.774 4.504 1.00 64.25 172 LYS A CA 1
ATOM 1298 C C . LYS A 1 172 ? 21.056 12.626 4.433 1.00 64.25 172 LYS A C 1
ATOM 1300 O O . LYS A 1 172 ? 20.365 13.584 4.096 1.00 64.25 172 LYS A O 1
ATOM 1305 N N . GLY A 1 173 ? 20.568 11.413 4.688 1.00 75.88 173 GLY A N 1
ATOM 1306 C CA . GLY A 1 173 ? 19.146 11.180 4.922 1.00 75.88 173 GLY A CA 1
ATOM 1307 C C . GLY A 1 173 ? 18.618 12.052 6.069 1.00 75.88 173 GLY A C 1
ATOM 1308 O O . GLY A 1 173 ? 19.375 12.765 6.737 1.00 75.88 173 GLY A O 1
ATOM 1309 N N . LEU A 1 174 ? 17.318 11.978 6.325 1.00 85.62 174 LEU A N 1
ATOM 1310 C CA . LEU A 1 174 ? 16.667 12.613 7.466 1.00 85.62 174 LEU A CA 1
ATOM 1311 C C . LEU A 1 174 ? 17.403 12.312 8.777 1.00 85.62 174 LEU A C 1
ATOM 1313 O O . LEU A 1 174 ? 17.813 11.179 9.050 1.00 85.62 174 LEU A O 1
ATOM 1317 N N . MET A 1 175 ? 17.536 13.349 9.602 1.00 88.19 175 MET A N 1
ATOM 1318 C CA . MET A 1 175 ? 18.014 13.238 10.978 1.00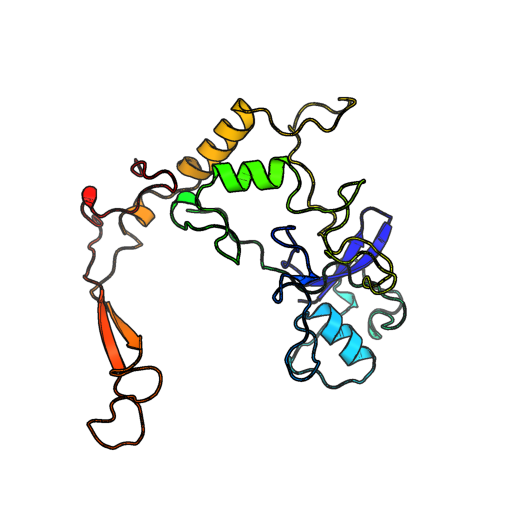 88.19 175 MET A CA 1
ATOM 1319 C C . MET A 1 175 ? 16.973 12.534 11.855 1.00 88.19 175 MET A C 1
ATOM 1321 O O . MET A 1 175 ? 15.786 12.559 11.540 1.00 88.19 175 MET A O 1
ATOM 1325 N N . GLU A 1 176 ? 17.392 11.985 13.000 1.00 90.00 176 GLU A N 1
ATOM 1326 C CA . GLU A 1 176 ? 16.484 11.301 13.939 1.00 90.00 176 GLU A CA 1
ATOM 1327 C C . GLU A 1 176 ? 15.253 12.139 14.302 1.00 90.00 176 GLU A C 1
ATOM 1329 O O . GLU A 1 176 ? 14.140 11.628 14.256 1.00 90.00 176 GLU A O 1
ATOM 1334 N N . GLN A 1 177 ? 15.430 13.441 14.558 1.00 91.44 177 GLN A N 1
ATOM 1335 C CA . GLN A 1 177 ? 14.299 14.325 14.846 1.00 91.44 177 GLN A CA 1
ATOM 1336 C C . GLN A 1 177 ? 13.341 14.447 13.655 1.00 91.44 177 GLN A C 1
ATOM 1338 O O . GLN A 1 177 ? 12.138 14.355 13.828 1.00 91.44 177 GLN A O 1
ATOM 1343 N N . GLN A 1 178 ? 13.861 14.582 12.435 1.00 91.75 178 GLN A N 1
ATOM 1344 C CA . GLN A 1 178 ? 13.027 14.701 11.235 1.00 91.75 178 GLN A CA 1
ATOM 1345 C C . GLN A 1 178 ? 12.276 13.403 10.929 1.00 91.75 178 GLN A C 1
ATOM 1347 O O . GLN A 1 178 ? 11.146 13.444 10.449 1.00 91.75 178 GLN A O 1
ATOM 1352 N N . LYS A 1 179 ? 12.892 12.249 11.211 1.00 93.56 179 LYS A N 1
ATOM 1353 C CA . LYS A 1 179 ? 12.208 10.956 11.133 1.00 93.56 179 LYS A CA 1
ATOM 1354 C C . LYS A 1 179 ? 11.084 10.876 12.162 1.00 93.56 179 LYS A C 1
ATOM 1356 O O . LYS A 1 179 ? 9.985 10.474 11.800 1.00 93.56 179 LYS A O 1
ATOM 1361 N N . ALA A 1 180 ? 11.346 11.288 13.403 1.00 95.38 180 ALA A N 1
ATOM 1362 C CA . ALA A 1 180 ? 10.338 11.321 14.459 1.00 95.38 180 ALA A CA 1
ATOM 1363 C C . ALA A 1 180 ? 9.167 12.247 14.094 1.00 95.38 180 ALA A C 1
ATOM 1365 O O . ALA A 1 180 ? 8.023 11.822 14.184 1.00 95.38 180 ALA A O 1
ATOM 1366 N N . ASP A 1 181 ? 9.446 13.452 13.591 1.00 95.50 181 ASP A N 1
ATOM 1367 C CA . ASP A 1 181 ? 8.421 14.413 13.163 1.00 95.50 181 ASP A CA 1
ATOM 1368 C C . ASP A 1 181 ? 7.577 13.864 11.997 1.00 95.50 181 ASP A C 1
ATOM 1370 O O . ASP A 1 181 ? 6.361 14.049 11.949 1.00 95.50 181 ASP A O 1
ATOM 1374 N N . LEU A 1 182 ? 8.206 13.157 11.050 1.00 95.50 182 LEU A N 1
ATOM 1375 C CA . LEU A 1 182 ? 7.493 12.512 9.947 1.00 95.50 182 LEU A CA 1
ATOM 1376 C C . LEU A 1 182 ? 6.596 11.374 10.447 1.00 95.50 182 LEU A C 1
ATOM 1378 O O . LEU A 1 182 ? 5.452 11.264 10.011 1.00 95.50 182 LEU A O 1
ATOM 1382 N N . VAL A 1 183 ? 7.098 10.533 11.353 1.00 97.12 183 VAL A N 1
ATOM 1383 C CA . VAL A 1 183 ? 6.302 9.462 11.964 1.00 97.12 183 VAL A CA 1
ATOM 1384 C C . VAL A 1 183 ? 5.133 10.048 12.752 1.00 97.12 183 VAL A C 1
ATOM 1386 O O . VAL A 1 183 ? 4.017 9.569 12.585 1.00 97.12 183 VAL A O 1
ATOM 1389 N N . ASP A 1 184 ? 5.353 11.109 13.527 1.00 96.88 184 ASP A N 1
ATOM 1390 C CA . ASP A 1 184 ? 4.309 11.810 14.280 1.00 96.88 184 ASP A CA 1
ATOM 1391 C C . ASP A 1 184 ? 3.207 12.342 13.353 1.00 96.88 184 ASP A C 1
ATOM 1393 O O . ASP A 1 184 ? 2.021 12.073 13.558 1.00 96.88 184 ASP A O 1
ATOM 1397 N N . PHE A 1 185 ? 3.592 12.986 12.247 1.00 97.00 185 PHE A N 1
ATOM 1398 C CA . PHE A 1 185 ? 2.649 13.432 11.226 1.00 97.00 185 PHE A CA 1
ATOM 1399 C C . PHE A 1 185 ? 1.840 12.267 10.631 1.00 97.00 185 PHE A C 1
ATOM 1401 O O . PHE A 1 185 ? 0.610 12.331 10.567 1.00 97.00 185 PHE A O 1
ATOM 1408 N N . LEU A 1 186 ? 2.505 11.186 10.212 1.00 97.06 186 LEU A N 1
ATOM 1409 C CA . LEU A 1 186 ? 1.834 10.009 9.649 1.00 97.06 186 LEU A CA 1
ATOM 1410 C C . LEU A 1 186 ? 0.911 9.331 10.670 1.00 97.06 186 LEU A C 1
ATOM 1412 O O . LEU A 1 186 ? -0.160 8.840 10.305 1.00 97.06 186 LEU A O 1
ATOM 1416 N N . ARG A 1 187 ? 1.318 9.307 11.940 1.00 97.06 187 ARG A N 1
ATOM 1417 C CA . ARG A 1 187 ? 0.607 8.627 13.017 1.00 97.06 187 ARG A CA 1
ATOM 1418 C C . ARG A 1 187 ? -0.604 9.415 13.483 1.00 97.06 187 ARG A C 1
ATOM 1420 O O . ARG A 1 187 ? -1.693 8.851 13.550 1.00 97.06 187 ARG A O 1
ATOM 1427 N N . HIS A 1 188 ? -0.449 10.704 13.745 1.00 95.38 188 HIS A N 1
ATOM 1428 C CA . HIS A 1 188 ? -1.477 11.503 14.407 1.00 95.38 188 HIS A CA 1
ATOM 1429 C C . HIS A 1 188 ? -2.249 12.398 13.437 1.00 95.38 188 HIS A C 1
ATOM 1431 O O . HIS A 1 188 ? -3.474 12.441 13.497 1.00 95.38 188 HIS A O 1
ATOM 1437 N N . ALA A 1 189 ? -1.583 13.061 12.486 1.00 95.88 189 ALA A N 1
ATOM 1438 C CA . ALA A 1 189 ? -2.261 14.009 11.595 1.00 95.88 189 ALA A CA 1
ATOM 1439 C C . ALA A 1 189 ? -3.099 13.328 10.498 1.00 95.88 189 ALA A C 1
ATOM 1441 O O . ALA A 1 189 ? -4.042 13.926 9.976 1.00 95.88 189 ALA A O 1
ATOM 1442 N N . LEU A 1 190 ? -2.757 12.089 10.125 1.00 96.69 190 LEU A N 1
ATOM 1443 C CA . LEU A 1 190 ? -3.447 11.340 9.068 1.00 96.69 190 LEU A CA 1
ATOM 1444 C C . LEU A 1 190 ? -4.442 10.295 9.585 1.00 96.69 190 LEU A C 1
ATOM 1446 O O . LEU A 1 190 ? -5.059 9.607 8.767 1.00 96.69 190 LEU A O 1
ATOM 1450 N N . THR A 1 191 ? -4.607 10.170 10.900 1.00 96.44 191 THR A N 1
ATOM 1451 C CA . THR A 1 191 ? -5.503 9.185 11.516 1.00 96.44 191 THR A CA 1
ATOM 1452 C C . THR A 1 191 ? -6.798 9.855 11.946 1.00 96.44 191 THR A C 1
ATOM 1454 O O . THR A 1 191 ? -6.780 10.799 12.726 1.00 96.44 191 THR A O 1
ATOM 1457 N N . ASP A 1 192 ? -7.931 9.364 11.445 1.00 95.62 192 ASP A N 1
ATOM 1458 C CA . ASP A 1 192 ? -9.256 9.782 11.899 1.00 95.62 192 ASP A CA 1
ATOM 1459 C C . ASP A 1 192 ? -9.640 8.965 13.150 1.00 95.62 192 ASP A C 1
ATOM 1461 O O . ASP A 1 192 ? -9.836 7.747 13.041 1.00 95.62 192 ASP A O 1
ATOM 1465 N N . PRO A 1 193 ? -9.791 9.592 14.334 1.00 94.19 193 PRO A N 1
ATOM 1466 C CA . PRO A 1 193 ? -10.145 8.882 15.565 1.00 94.19 193 PRO A CA 1
ATOM 1467 C C . PRO A 1 193 ? -11.476 8.129 15.474 1.00 94.19 193 PRO A C 1
ATOM 1469 O O . PRO A 1 193 ? -11.672 7.112 16.141 1.00 94.19 193 PRO A O 1
ATOM 1472 N N . ARG A 1 194 ? -12.391 8.581 14.606 1.00 95.50 194 ARG A N 1
ATOM 1473 C CA . ARG A 1 194 ? -13.686 7.924 14.400 1.00 95.50 194 ARG A CA 1
ATOM 1474 C C . ARG A 1 194 ? -13.533 6.592 13.692 1.00 95.50 194 ARG A C 1
ATOM 1476 O O . ARG A 1 194 ? -14.308 5.689 13.969 1.00 95.50 194 ARG A O 1
ATOM 1483 N N . VAL A 1 195 ? -12.537 6.446 12.820 1.00 95.75 195 VAL A N 1
ATOM 1484 C CA . VAL A 1 195 ? -12.241 5.163 12.168 1.00 95.75 195 VAL A CA 1
ATOM 1485 C C . VAL A 1 195 ? -11.711 4.168 13.194 1.00 95.75 195 VAL A C 1
ATOM 1487 O O . VAL A 1 195 ? -12.158 3.027 13.215 1.00 95.75 195 VAL A O 1
ATOM 1490 N N . ALA A 1 196 ? -10.822 4.607 14.089 1.00 95.00 196 ALA A N 1
ATOM 1491 C CA . ALA A 1 196 ? -10.246 3.742 15.119 1.00 95.00 196 ALA A CA 1
ATOM 1492 C C . ALA A 1 196 ? -11.302 3.148 16.066 1.00 95.00 196 ALA A C 1
ATOM 1494 O O . ALA A 1 196 ? -11.154 2.017 16.526 1.00 95.00 196 ALA A O 1
ATOM 1495 N N . CYS A 1 197 ? -12.364 3.902 16.345 1.00 94.62 197 CYS A N 1
ATOM 1496 C CA . CYS A 1 197 ? -13.457 3.480 17.214 1.00 94.62 197 CYS A CA 1
ATOM 1497 C C . CYS A 1 197 ? -14.753 3.128 16.467 1.00 94.62 197 CYS A C 1
ATOM 1499 O O . CYS A 1 197 ? -15.769 2.935 17.128 1.00 94.62 197 CYS A O 1
ATOM 1501 N N . GLU A 1 198 ? -14.763 3.074 15.132 1.00 94.69 198 GLU A N 1
ATOM 1502 C CA . GLU A 1 198 ? -15.975 2.842 14.319 1.00 94.69 198 GLU A CA 1
ATOM 1503 C C . GLU A 1 198 ? -17.157 3.769 14.697 1.00 94.69 198 GLU A C 1
ATOM 1505 O O . GLU A 1 198 ? -18.316 3.369 14.766 1.00 94.69 198 GLU A O 1
ATOM 1510 N N . GLN A 1 199 ? -16.854 5.034 14.999 1.00 95.12 199 GLN A N 1
ATOM 1511 C CA . GLN A 1 199 ? -17.852 6.075 15.258 1.00 95.12 199 GLN A CA 1
ATOM 1512 C C . GLN A 1 199 ? -18.477 6.563 13.950 1.00 95.12 199 GLN A C 1
ATOM 1514 O O . GLN A 1 199 ? -17.881 6.434 12.879 1.00 95.12 199 GLN A O 1
ATOM 1519 N N . ALA A 1 200 ? -19.638 7.215 14.035 1.00 94.31 200 ALA A N 1
ATOM 1520 C CA . ALA A 1 200 ? -20.321 7.743 12.856 1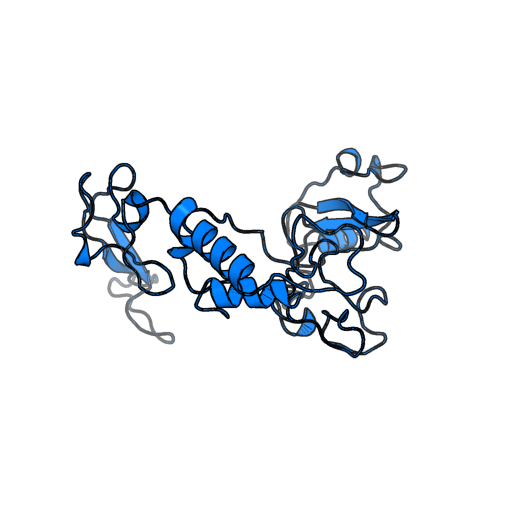.00 94.31 200 ALA A CA 1
ATOM 1521 C C . ALA A 1 200 ? -19.391 8.604 11.966 1.00 94.31 200 ALA A C 1
ATOM 1523 O O . ALA A 1 200 ? -18.693 9.498 12.465 1.00 94.31 200 ALA A O 1
ATOM 1524 N N . PRO A 1 201 ? -19.374 8.384 10.636 1.00 94.31 201 PRO A N 1
ATOM 1525 C CA . PRO A 1 201 ? -20.326 7.590 9.845 1.00 94.31 201 PRO A CA 1
ATOM 1526 C C . PRO A 1 201 ? -19.917 6.119 9.619 1.00 94.31 201 PRO A C 1
ATOM 1528 O O . PRO A 1 201 ? -20.422 5.489 8.694 1.00 94.31 201 PRO A O 1
ATOM 1531 N N . PHE A 1 202 ? -18.951 5.599 10.379 1.00 93.75 202 PHE A N 1
ATOM 1532 C CA . PHE A 1 202 ? -18.437 4.229 10.251 1.00 93.75 202 PHE A CA 1
ATOM 1533 C C . PHE A 1 202 ? -19.160 3.228 11.165 1.00 93.75 202 PHE A C 1
ATOM 1535 O O . PHE A 1 202 ? -18.748 2.074 11.255 1.00 93.75 202 PHE A O 1
ATOM 1542 N N . ASP A 1 203 ? -20.224 3.669 11.837 1.00 93.31 203 ASP A N 1
ATOM 1543 C CA . ASP A 1 203 ? -21.106 2.808 12.608 1.00 93.31 203 ASP A CA 1
ATOM 1544 C C . ASP A 1 203 ? -21.855 1.836 11.686 1.00 93.31 203 ASP A C 1
ATOM 1546 O O . ASP A 1 203 ? -22.146 2.137 10.525 1.00 93.31 203 ASP A O 1
ATOM 1550 N N . HIS A 1 204 ? -22.142 0.635 12.182 1.00 93.88 204 HIS A N 1
ATOM 1551 C CA . HIS A 1 204 ? -22.705 -0.428 11.356 1.00 93.88 204 HIS A CA 1
ATOM 1552 C C . HIS A 1 204 ? -23.591 -1.394 12.166 1.00 93.88 204 HIS A C 1
ATOM 1554 O O . HIS A 1 204 ? -23.358 -1.618 13.359 1.00 93.88 204 HIS A O 1
ATOM 1560 N N . PRO A 1 205 ? -24.620 -2.010 11.545 1.00 95.06 205 PRO A N 1
ATOM 1561 C CA . PRO A 1 205 ? -25.382 -3.091 12.172 1.00 95.06 205 PRO A CA 1
ATOM 1562 C C . PRO A 1 205 ? -24.524 -4.357 12.293 1.00 95.06 205 PRO A C 1
ATOM 1564 O O . PRO A 1 205 ? -23.429 -4.432 11.745 1.00 95.06 205 PRO A O 1
ATOM 1567 N N . SER A 1 206 ? -25.012 -5.394 12.971 1.00 94.88 206 SER A N 1
ATOM 1568 C CA . SER A 1 206 ? -24.310 -6.681 12.978 1.00 94.88 206 SER A CA 1
ATOM 1569 C C . SER A 1 206 ? -24.212 -7.253 11.561 1.00 94.88 206 SER A C 1
ATOM 1571 O O . SER A 1 206 ? -25.216 -7.271 10.845 1.00 94.88 206 SER A O 1
ATOM 1573 N N . LEU A 1 207 ? -23.033 -7.745 11.179 1.00 93.31 207 LEU A N 1
ATOM 1574 C CA . LEU A 1 207 ? -22.763 -8.284 9.844 1.00 93.31 207 LEU A CA 1
ATOM 1575 C C . LEU A 1 207 ? -22.318 -9.751 9.946 1.00 93.31 207 LEU A C 1
ATOM 1577 O O . LEU A 1 207 ? -21.289 -10.010 10.572 1.00 93.31 207 LEU A O 1
ATOM 1581 N N . PRO A 1 208 ? -23.045 -10.712 9.349 1.00 94.94 208 PRO A N 1
ATOM 1582 C CA . PRO A 1 208 ? -22.527 -12.061 9.160 1.00 94.94 208 PRO A CA 1
ATOM 1583 C C . PRO A 1 208 ? -21.486 -12.044 8.033 1.00 94.94 208 PRO A C 1
ATOM 1585 O O . PRO A 1 208 ? -21.777 -11.619 6.917 1.00 94.94 208 PRO A O 1
ATOM 1588 N N . ILE A 1 209 ? -20.268 -12.486 8.331 1.00 94.56 209 ILE A N 1
ATOM 1589 C CA . ILE A 1 209 ? -19.157 -12.578 7.382 1.00 94.56 209 ILE A CA 1
ATOM 1590 C C . ILE A 1 209 ? -18.857 -14.054 7.117 1.00 94.56 209 ILE A C 1
ATOM 1592 O O . ILE A 1 209 ? -18.608 -14.780 8.082 1.00 94.56 209 ILE A O 1
ATOM 1596 N N . PRO A 1 210 ? -18.836 -14.496 5.848 1.00 92.62 210 PRO A N 1
ATOM 1597 C CA . PRO A 1 210 ? -18.331 -15.816 5.493 1.00 92.62 210 PRO A CA 1
ATOM 1598 C C . PRO A 1 210 ? -16.876 -15.974 5.950 1.00 92.62 210 PRO A C 1
ATOM 1600 O O . PRO A 1 210 ? -16.021 -15.142 5.643 1.00 92.62 210 PRO A O 1
ATOM 1603 N N . ASN A 1 211 ? -16.591 -17.042 6.677 1.00 92.88 211 ASN A N 1
ATOM 1604 C CA . ASN A 1 211 ? -15.285 -17.382 7.225 1.00 92.88 211 ASN A CA 1
ATOM 1605 C C . ASN A 1 211 ? -14.807 -18.736 6.689 1.00 92.88 211 ASN A C 1
ATOM 1607 O O . ASN A 1 211 ? -14.396 -19.619 7.437 1.00 92.88 211 ASN A O 1
ATOM 1611 N N . GLY A 1 212 ? -14.857 -18.884 5.367 1.00 91.69 212 GLY A N 1
ATOM 1612 C CA . GLY A 1 212 ? -14.530 -20.137 4.700 1.00 91.69 212 GLY A CA 1
ATOM 1613 C C . GLY A 1 212 ? -15.601 -21.199 4.924 1.00 91.69 212 GLY A C 1
ATOM 1614 O O . GLY A 1 212 ? -16.753 -20.878 5.201 1.00 91.69 212 GLY A O 1
ATOM 1615 N N . HIS A 1 213 ? -15.198 -22.457 4.788 1.00 91.81 213 HIS A N 1
ATOM 1616 C CA . HIS A 1 213 ? -16.095 -23.604 4.863 1.00 91.81 213 HIS A CA 1
ATOM 1617 C C . HIS A 1 213 ? -15.726 -24.495 6.040 1.00 91.81 213 HIS A C 1
ATOM 1619 O O . HIS A 1 213 ? -14.554 -24.588 6.421 1.00 91.81 213 HIS A O 1
ATOM 1625 N N . ALA A 1 214 ? -16.715 -25.196 6.583 1.00 87.75 214 ALA A N 1
ATOM 1626 C CA . ALA A 1 214 ? -16.475 -26.149 7.653 1.00 87.75 214 ALA A CA 1
ATOM 1627 C C . ALA A 1 214 ? -15.583 -27.303 7.155 1.00 87.75 214 ALA A C 1
ATOM 1629 O O . ALA A 1 214 ? -15.933 -28.005 6.209 1.00 87.75 214 ALA A O 1
ATOM 1630 N N . GLY A 1 215 ? -14.427 -27.521 7.793 1.00 87.62 215 GLY A N 1
ATOM 1631 C CA . GLY A 1 215 ? -13.506 -28.608 7.443 1.00 87.62 215 GLY A CA 1
ATOM 1632 C C . GLY A 1 215 ? -12.033 -28.202 7.448 1.00 87.62 215 GLY A C 1
ATOM 1633 O O . GLY A 1 215 ? -11.584 -27.423 8.288 1.00 87.62 215 GLY A O 1
ATOM 1634 N N . ASP A 1 216 ? -11.260 -28.778 6.529 1.00 86.56 216 ASP A N 1
ATOM 1635 C CA . ASP A 1 216 ? -9.841 -28.500 6.334 1.00 86.56 216 ASP A CA 1
ATOM 1636 C C . ASP A 1 216 ? -9.450 -28.464 4.844 1.00 86.56 216 ASP A C 1
ATOM 1638 O O . ASP A 1 216 ? -10.278 -28.532 3.941 1.00 86.56 216 ASP A O 1
ATOM 1642 N N . ARG A 1 217 ? -8.145 -28.349 4.563 1.00 87.12 217 ARG A N 1
ATOM 1643 C CA . ARG A 1 217 ? -7.614 -28.281 3.188 1.00 87.12 217 ARG A CA 1
ATOM 1644 C C . ARG A 1 217 ? -7.809 -29.555 2.350 1.00 87.12 217 ARG A C 1
ATOM 1646 O O . ARG A 1 217 ? -7.418 -29.554 1.187 1.00 87.12 217 ARG A O 1
ATOM 1653 N N . LEU A 1 218 ? -8.255 -30.660 2.947 1.00 89.69 218 LEU A N 1
ATOM 1654 C CA . LEU A 1 218 ? -8.455 -31.946 2.278 1.00 89.69 218 LEU A CA 1
ATOM 1655 C C . LEU A 1 218 ? -9.935 -32.313 2.180 1.00 89.69 218 LEU A C 1
ATOM 1657 O O . LEU A 1 218 ? -10.314 -32.954 1.205 1.00 89.69 218 LEU A O 1
ATOM 1661 N N . ASN A 1 219 ? -10.744 -31.942 3.174 1.00 88.19 219 ASN A N 1
ATOM 1662 C CA . ASN A 1 219 ? -12.164 -32.272 3.226 1.00 88.19 219 ASN A CA 1
ATOM 1663 C C . ASN A 1 219 ? -12.971 -31.075 3.729 1.00 88.19 219 ASN A C 1
ATOM 1665 O O . ASN A 1 219 ? -12.656 -30.513 4.777 1.00 88.19 219 ASN A O 1
ATOM 1669 N N . VAL A 1 220 ? -14.045 -30.755 3.018 1.00 91.81 220 VAL A N 1
ATOM 1670 C CA . VAL A 1 220 ? -15.044 -29.755 3.406 1.00 91.81 220 VAL A CA 1
ATOM 1671 C C . VAL A 1 220 ? -16.376 -30.454 3.663 1.00 91.81 220 VAL A C 1
ATOM 1673 O O . VAL A 1 220 ? -16.636 -31.512 3.085 1.00 91.81 220 VAL A O 1
ATOM 1676 N N . ALA A 1 221 ? -17.173 -29.921 4.583 1.00 91.75 221 ALA A N 1
ATOM 1677 C CA . ALA A 1 221 ? -18.504 -30.432 4.870 1.00 91.75 221 ALA A CA 1
ATOM 1678 C C . ALA A 1 221 ? -19.474 -30.043 3.747 1.00 91.75 221 ALA A C 1
ATOM 1680 O O . ALA A 1 221 ? -19.434 -28.920 3.257 1.00 91.75 221 ALA A O 1
ATOM 1681 N N . ASP A 1 222 ? -20.317 -30.998 3.377 1.00 91.12 222 ASP A N 1
ATOM 1682 C CA . ASP A 1 222 ? -21.468 -30.857 2.485 1.00 91.12 222 ASP A CA 1
ATOM 1683 C C . ASP A 1 222 ? -22.595 -31.639 3.172 1.00 91.12 222 ASP A C 1
ATOM 1685 O O . ASP A 1 222 ? -22.772 -32.849 2.983 1.00 91.12 222 ASP A O 1
ATOM 1689 N N . SER A 1 223 ? -23.213 -30.999 4.166 1.00 90.00 223 SER A N 1
ATOM 1690 C CA . SER A 1 223 ? -24.157 -31.663 5.067 1.00 90.00 223 SER A CA 1
ATOM 1691 C C . SER A 1 223 ? -25.533 -31.855 4.431 1.00 90.00 223 SER A C 1
ATOM 1693 O O . SER A 1 223 ? -26.288 -32.725 4.880 1.00 90.00 223 SER A O 1
ATOM 1695 N N . ASP A 1 224 ? -25.876 -31.049 3.426 1.00 90.50 224 ASP A N 1
ATOM 1696 C CA . ASP A 1 224 ? -27.141 -31.128 2.695 1.00 90.50 224 ASP A CA 1
ATOM 1697 C C . ASP A 1 224 ? -27.040 -31.911 1.372 1.00 90.50 224 ASP A C 1
ATOM 1699 O O . ASP A 1 224 ? -28.072 -32.344 0.845 1.00 90.50 224 ASP A O 1
ATOM 1703 N N . GLY A 1 225 ? -25.823 -32.240 0.932 1.00 88.38 225 GLY A N 1
ATOM 1704 C CA . GLY A 1 225 ? -25.532 -33.146 -0.173 1.00 88.38 225 GLY A CA 1
ATOM 1705 C C . GLY A 1 225 ? -25.762 -32.519 -1.543 1.00 88.38 225 GLY A C 1
ATOM 1706 O O . GLY A 1 225 ? -26.074 -33.252 -2.491 1.00 88.38 225 GLY A O 1
ATOM 1707 N N . ASP A 1 226 ? -25.691 -31.192 -1.646 1.00 92.56 226 ASP A N 1
ATOM 1708 C CA . ASP A 1 226 ? -25.910 -30.464 -2.895 1.00 92.56 226 ASP A CA 1
ATOM 1709 C C . ASP A 1 226 ? -24.651 -30.385 -3.781 1.00 92.56 226 ASP A C 1
ATOM 1711 O O . ASP A 1 226 ? -24.750 -30.080 -4.976 1.00 92.56 226 ASP A O 1
ATOM 1715 N N . GLY A 1 227 ? -23.501 -30.804 -3.242 1.00 90.31 227 GLY A N 1
ATOM 1716 C CA . GLY A 1 227 ? -22.207 -30.808 -3.912 1.00 90.31 227 GLY A CA 1
ATOM 1717 C C . GLY A 1 227 ? -21.399 -29.524 -3.723 1.00 90.31 227 GLY A C 1
ATOM 1718 O O . GLY A 1 227 ? -20.283 -29.458 -4.251 1.00 90.31 227 GLY A O 1
ATOM 1719 N N . ASP A 1 228 ? -21.924 -28.546 -2.984 1.00 90.06 228 ASP A N 1
ATOM 1720 C CA . ASP A 1 228 ? -21.236 -27.332 -2.565 1.00 90.06 228 ASP A CA 1
ATOM 1721 C C . ASP A 1 228 ? -20.758 -27.453 -1.102 1.00 90.06 228 ASP A C 1
ATOM 1723 O O . ASP A 1 228 ? -21.123 -28.356 -0.352 1.00 90.06 228 ASP A O 1
ATOM 1727 N N . ALA A 1 229 ? -19.828 -26.584 -0.702 1.00 91.62 229 ALA A N 1
ATOM 1728 C CA . ALA A 1 229 ? -19.255 -26.616 0.640 1.00 91.62 229 ALA A CA 1
ATOM 1729 C C . ALA A 1 229 ? -20.061 -25.736 1.608 1.00 91.62 229 ALA A C 1
ATOM 1731 O O . ALA A 1 229 ? -20.308 -24.565 1.319 1.00 91.62 229 ALA A O 1
ATOM 1732 N N . ASP A 1 230 ? -20.368 -26.261 2.795 1.00 89.81 230 ASP A N 1
ATOM 1733 C CA . ASP A 1 230 ? -21.070 -25.532 3.853 1.00 89.81 230 ASP A CA 1
ATOM 1734 C C . ASP A 1 230 ? -20.240 -24.324 4.337 1.00 89.81 230 ASP A C 1
ATOM 1736 O O . ASP A 1 230 ? -19.159 -24.487 4.919 1.00 89.81 230 ASP A O 1
ATOM 1740 N N . ASP A 1 231 ? -20.754 -23.106 4.138 1.00 90.81 231 ASP A N 1
ATOM 1741 C CA . ASP A 1 231 ? -20.148 -21.865 4.637 1.00 90.81 231 ASP A CA 1
ATOM 1742 C C . ASP A 1 231 ? -20.183 -21.786 6.174 1.00 90.81 231 ASP A C 1
ATOM 1744 O O . ASP A 1 231 ? -21.226 -21.932 6.820 1.00 90.81 231 ASP A O 1
ATOM 1748 N N . GLU A 1 232 ? -19.046 -21.446 6.778 1.00 92.12 232 GLU A N 1
ATOM 1749 C CA . GLU A 1 232 ? -18.975 -21.015 8.170 1.00 92.12 232 GLU A CA 1
ATOM 1750 C C . GLU A 1 232 ? -19.131 -19.490 8.237 1.00 92.12 232 GLU A C 1
ATOM 1752 O O . GLU A 1 232 ? -18.558 -18.764 7.430 1.00 92.12 232 GLU A O 1
ATOM 1757 N N . PHE A 1 233 ? -19.880 -18.968 9.212 1.00 92.12 233 PHE A N 1
ATOM 1758 C CA . PHE A 1 233 ? -20.086 -17.524 9.363 1.00 92.12 233 PHE A CA 1
ATOM 1759 C C . PHE A 1 233 ? -19.571 -17.012 10.707 1.00 92.12 233 PHE A C 1
ATOM 1761 O O . PHE A 1 233 ? -19.902 -17.543 11.767 1.00 92.12 233 PHE A O 1
ATOM 1768 N N . ILE A 1 234 ? -18.837 -15.901 10.672 1.00 94.56 234 ILE A N 1
ATOM 1769 C CA . ILE A 1 234 ? -18.501 -15.096 11.848 1.00 94.56 234 ILE A CA 1
ATOM 1770 C C . ILE A 1 234 ? -19.453 -13.905 11.908 1.00 94.56 234 ILE A C 1
ATOM 1772 O O . ILE A 1 234 ? -19.605 -13.167 10.939 1.00 94.56 234 ILE A O 1
ATOM 1776 N N . SER A 1 235 ? -20.065 -13.660 13.066 1.00 94.19 235 SER A N 1
ATOM 1777 C CA . SER A 1 235 ? -20.850 -12.442 13.275 1.00 94.19 235 SER A CA 1
ATOM 1778 C C . SER A 1 235 ? -19.957 -11.307 13.766 1.00 94.19 235 SER A C 1
ATOM 1780 O O . SER A 1 235 ? -19.455 -11.349 14.890 1.00 94.19 235 SER A O 1
ATOM 1782 N N . LEU A 1 236 ? -19.843 -10.238 12.980 1.00 91.06 236 LEU A N 1
ATOM 1783 C CA . LEU A 1 236 ? -19.369 -8.957 13.493 1.00 91.06 236 LEU A CA 1
ATOM 1784 C C . LEU A 1 236 ? -20.487 -8.286 14.306 1.00 91.06 236 LEU A C 1
ATOM 1786 O O . LEU A 1 236 ? -21.606 -8.152 13.799 1.00 91.06 236 LEU A O 1
ATOM 1790 N N . PRO A 1 237 ? -20.232 -7.870 15.559 1.00 92.44 237 PRO A N 1
ATOM 1791 C CA . PRO A 1 237 ? -21.235 -7.208 16.385 1.00 92.44 237 PRO A CA 1
ATOM 1792 C C . PRO A 1 237 ? -21.551 -5.809 15.849 1.00 92.44 237 PRO A C 1
ATOM 1794 O O . PRO A 1 237 ? -20.696 -5.165 15.248 1.00 92.44 237 PRO A O 1
ATOM 1797 N N . ALA A 1 238 ? -22.768 -5.328 16.107 1.00 94.44 238 ALA A N 1
ATOM 1798 C CA . ALA A 1 238 ? -23.153 -3.963 15.763 1.00 94.44 238 ALA A CA 1
ATOM 1799 C C . ALA A 1 238 ? -22.338 -2.927 16.557 1.00 94.44 238 ALA A C 1
ATOM 1801 O O . ALA A 1 238 ? -22.040 -3.133 17.737 1.00 94.44 238 ALA A O 1
ATOM 1802 N N . VAL A 1 239 ? -22.072 -1.783 15.933 1.00 95.19 239 VAL A N 1
ATOM 1803 C CA . VAL A 1 239 ? -21.494 -0.592 16.562 1.00 95.19 239 VAL A CA 1
ATOM 1804 C C . VAL A 1 239 ? -22.413 0.583 16.263 1.00 95.19 239 VAL A C 1
ATOM 1806 O O . VAL A 1 239 ? -22.756 0.822 15.112 1.00 95.19 239 VAL A O 1
ATOM 1809 N N . GLY A 1 240 ? -22.871 1.285 17.302 1.00 93.81 240 GLY A N 1
ATOM 1810 C CA . GLY A 1 240 ? -23.718 2.470 17.137 1.00 93.81 240 GLY A CA 1
ATOM 1811 C C . GLY A 1 240 ? -22.898 3.730 16.858 1.00 93.81 240 GLY A C 1
ATOM 1812 O O . GLY A 1 240 ? -21.685 3.729 17.018 1.00 93.81 240 GLY A O 1
ATOM 1813 N N . ALA A 1 241 ? -23.564 4.843 16.542 1.00 93.88 241 ALA A N 1
ATOM 1814 C CA . ALA A 1 241 ? -22.923 6.120 16.193 1.00 93.88 241 ALA A CA 1
ATOM 1815 C C . ALA A 1 241 ? -21.860 6.637 17.190 1.00 93.88 241 ALA A C 1
ATOM 1817 O O . ALA A 1 241 ? -20.952 7.366 16.795 1.00 93.88 241 ALA A O 1
ATOM 1818 N N . ALA A 1 242 ? -21.961 6.263 18.473 1.00 93.56 242 ALA A N 1
ATOM 1819 C CA . ALA A 1 242 ? -20.981 6.601 19.510 1.00 93.56 242 ALA A CA 1
ATOM 1820 C C . ALA A 1 242 ? -19.667 5.795 19.422 1.00 93.56 242 ALA A C 1
ATOM 1822 O O . ALA A 1 242 ? -18.717 6.108 20.138 1.00 93.56 242 ALA A O 1
ATOM 1823 N N . GLY A 1 243 ? -19.603 4.789 18.547 1.00 94.38 243 GLY A N 1
ATOM 1824 C CA . GLY A 1 243 ? -18.462 3.902 18.360 1.00 94.38 243 GLY A CA 1
ATOM 1825 C C . GLY A 1 243 ? -18.327 2.819 19.428 1.00 94.38 243 GLY A C 1
ATOM 1826 O O . GLY A 1 243 ? -19.170 2.645 20.314 1.00 94.38 243 GLY A O 1
ATOM 1827 N N . ARG A 1 244 ? -17.227 2.075 19.328 1.00 93.25 244 ARG A N 1
ATOM 1828 C CA . ARG A 1 244 ? -16.778 1.091 20.313 1.00 93.25 244 ARG A CA 1
ATOM 1829 C C . ARG A 1 244 ? -16.308 1.781 21.603 1.00 93.25 244 ARG A C 1
ATOM 1831 O O . ARG A 1 244 ? -15.851 2.925 21.565 1.00 93.25 244 ARG A O 1
ATOM 1838 N N . PRO A 1 245 ? -16.355 1.089 22.759 1.00 91.75 245 PRO A N 1
ATOM 1839 C CA . PRO A 1 245 ? -15.700 1.565 23.974 1.00 91.75 245 PRO A CA 1
ATOM 1840 C C . PRO A 1 245 ? -14.200 1.820 23.730 1.00 91.75 245 PRO A C 1
ATOM 1842 O O . PRO A 1 245 ? -13.581 1.015 23.035 1.00 91.75 245 PRO A O 1
ATOM 1845 N N . PRO A 1 246 ? -13.572 2.837 24.357 1.00 88.56 246 PRO A N 1
ATOM 1846 C CA . PRO A 1 246 ? -12.168 3.193 24.107 1.00 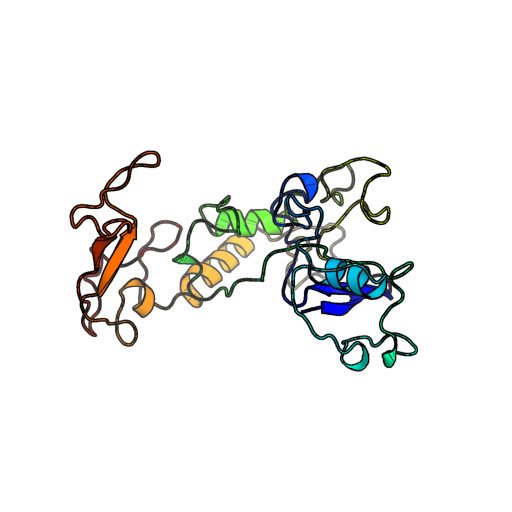88.56 246 PRO A CA 1
ATOM 1847 C C . PRO A 1 246 ? -11.167 2.033 24.221 1.00 88.56 246 PRO A C 1
ATOM 1849 O O . PRO A 1 246 ? -10.218 1.952 23.454 1.00 88.56 246 PRO A O 1
ATOM 1852 N N . ALA A 1 247 ? -11.402 1.094 25.143 1.00 90.56 247 ALA A N 1
ATOM 1853 C CA . ALA A 1 247 ? -10.552 -0.085 25.336 1.00 90.56 247 ALA A CA 1
ATOM 1854 C C . ALA A 1 247 ? -10.622 -1.117 24.190 1.00 90.56 247 ALA A C 1
ATOM 1856 O O . ALA A 1 247 ? -9.827 -2.051 24.166 1.00 90.56 247 ALA A O 1
ATOM 1857 N N . GLN A 1 248 ? -11.595 -0.983 23.285 1.00 91.88 248 GLN A N 1
ATOM 1858 C CA . GLN A 1 248 ? -11.802 -1.842 22.116 1.00 91.88 248 GLN A CA 1
ATOM 1859 C C . GLN A 1 248 ? -11.501 -1.117 20.797 1.00 91.88 248 GLN A C 1
ATOM 1861 O O . GLN A 1 248 ? -11.667 -1.713 19.735 1.00 91.88 248 GLN A O 1
ATOM 1866 N N . CYS A 1 249 ? -11.107 0.158 20.847 1.00 94.00 249 CYS A N 1
ATOM 1867 C CA . CYS A 1 249 ? -10.693 0.881 19.654 1.00 94.00 249 CYS A CA 1
ATOM 1868 C C . CYS A 1 249 ? -9.325 0.394 19.175 1.00 94.00 249 CYS A C 1
ATOM 1870 O O . CYS A 1 249 ? -8.505 -0.095 19.957 1.00 94.00 249 CYS A O 1
ATOM 1872 N N . LEU A 1 250 ? -9.071 0.572 17.882 1.00 95.25 250 LEU A N 1
ATOM 1873 C CA . LEU A 1 250 ? -7.750 0.360 17.314 1.00 95.25 250 LEU A CA 1
ATOM 1874 C C . LEU A 1 250 ? -6.742 1.326 17.945 1.00 95.25 250 LEU A C 1
ATOM 1876 O O . LEU A 1 250 ? -7.057 2.475 18.262 1.00 95.25 250 LEU A O 1
ATOM 1880 N N . THR A 1 251 ? -5.518 0.843 18.111 1.00 96.56 251 THR A N 1
ATOM 1881 C CA . THR A 1 251 ? -4.367 1.637 18.532 1.00 96.56 251 THR A CA 1
ATOM 1882 C C . THR A 1 251 ? -3.501 1.979 17.328 1.00 96.56 251 THR A C 1
ATOM 1884 O O . THR A 1 251 ? -3.595 1.342 16.275 1.00 96.56 251 THR A O 1
ATOM 1887 N N . HIS A 1 252 ? -2.651 2.989 17.484 1.00 97.00 252 HIS A N 1
ATOM 1888 C CA . HIS A 1 252 ? -1.576 3.246 16.540 1.00 97.00 252 HIS A CA 1
ATOM 1889 C C . HIS A 1 252 ? -0.631 2.038 16.445 1.00 97.00 252 HIS A C 1
ATOM 1891 O O . HIS A 1 252 ? -0.641 1.114 17.265 1.00 97.00 252 HIS A O 1
ATOM 1897 N N . ASP A 1 253 ? 0.228 2.054 15.437 1.00 96.38 253 ASP A N 1
ATOM 1898 C CA . ASP A 1 253 ? 1.150 0.973 15.111 1.00 96.38 253 ASP A CA 1
ATOM 1899 C C . ASP A 1 253 ? 2.188 0.683 16.203 1.00 96.38 253 ASP A C 1
ATOM 1901 O O . ASP A 1 253 ? 2.644 -0.456 16.330 1.00 96.38 253 ASP A O 1
ATOM 1905 N N . ASP A 1 254 ? 2.496 1.681 17.030 1.00 95.62 254 ASP A N 1
ATOM 1906 C CA . ASP A 1 254 ? 3.332 1.579 18.230 1.00 95.62 254 ASP A CA 1
ATOM 1907 C C . ASP A 1 254 ? 2.559 1.106 19.481 1.00 95.62 254 ASP A C 1
ATOM 1909 O O . ASP A 1 254 ? 3.144 0.899 20.544 1.00 95.62 254 ASP A O 1
ATOM 1913 N N . GLY A 1 255 ? 1.246 0.893 19.362 1.00 94.75 255 GLY A N 1
ATOM 1914 C CA . GLY A 1 255 ? 0.353 0.493 20.446 1.00 94.75 255 GLY A CA 1
ATOM 1915 C C . GLY A 1 255 ? -0.207 1.650 21.274 1.00 94.75 255 GLY A C 1
ATOM 1916 O O . GLY A 1 255 ? -0.987 1.395 22.194 1.00 94.75 255 GLY A O 1
ATOM 1917 N N . SER A 1 256 ? 0.143 2.901 20.967 1.00 94.56 256 SER A N 1
ATOM 1918 C CA . SER A 1 256 ? -0.438 4.068 21.630 1.00 94.56 256 SER A CA 1
ATOM 1919 C C . SER A 1 256 ? -1.916 4.251 21.259 1.00 94.56 256 SER A C 1
ATOM 1921 O O . SER A 1 256 ? -2.377 3.861 20.184 1.00 94.56 256 SER A O 1
ATOM 1923 N N . ALA A 1 257 ? -2.700 4.804 22.185 1.00 93.75 257 ALA A N 1
ATOM 1924 C CA . ALA A 1 257 ? -4.122 5.039 21.958 1.00 93.75 257 ALA A CA 1
ATOM 1925 C C . ALA A 1 257 ? -4.338 6.154 20.928 1.00 93.75 257 ALA A C 1
ATOM 1927 O O . ALA A 1 257 ? -3.656 7.177 20.967 1.00 93.75 257 ALA A O 1
ATOM 1928 N N . VAL A 1 258 ? -5.336 5.979 20.061 1.00 92.94 258 VAL A N 1
ATOM 1929 C CA . VAL A 1 258 ? -5.767 7.024 19.130 1.00 92.94 258 VAL A CA 1
ATOM 1930 C C . VAL A 1 258 ? -6.594 8.046 19.902 1.00 92.94 258 VAL A C 1
ATOM 1932 O O . VAL A 1 258 ? -7.681 7.739 20.395 1.00 92.94 258 VAL A O 1
ATOM 1935 N N . THR A 1 259 ? -6.066 9.255 20.051 1.00 82.25 259 THR A N 1
ATOM 1936 C CA . THR A 1 259 ? -6.741 10.342 20.769 1.00 82.25 259 THR A CA 1
ATOM 1937 C C . THR A 1 259 ? -7.537 11.226 19.817 1.00 82.25 259 THR A C 1
ATOM 1939 O O . THR A 1 259 ? -7.113 11.455 18.685 1.00 82.25 259 THR A O 1
ATOM 1942 N N . MET A 1 260 ? -8.680 11.730 20.296 1.00 60.59 260 MET A N 1
ATOM 1943 C CA . MET A 1 260 ? -9.420 12.822 19.651 1.00 60.59 260 MET A CA 1
ATOM 1944 C C . MET A 1 260 ? -8.761 14.177 19.880 1.00 60.59 260 MET A C 1
ATOM 1946 O O . MET A 1 260 ? -8.191 14.365 20.979 1.00 60.59 260 MET A O 1
#